Protein AF-A0A355IAE9-F1 (afdb_monomer)

Radius of gyration: 21.56 Å; Cα contacts (8 Å, |Δi|>4): 302; chains: 1; bounding box: 49×33×60 Å

Structure (mmCIF, N/CA/C/O backbone):
data_AF-A0A355IAE9-F1
#
_entry.id   AF-A0A355IAE9-F1
#
loop_
_atom_site.group_PDB
_atom_site.id
_atom_site.type_symbol
_atom_site.label_atom_id
_atom_site.label_alt_id
_atom_site.label_comp_id
_atom_site.label_asym_id
_atom_site.label_entity_id
_atom_site.label_seq_id
_atom_site.pdbx_PDB_ins_code
_atom_site.Cartn_x
_atom_site.Cartn_y
_atom_site.Cartn_z
_atom_site.occupancy
_atom_site.B_iso_or_equiv
_atom_site.auth_seq_id
_atom_site.auth_comp_id
_atom_site.auth_asym_id
_atom_site.auth_atom_id
_atom_site.pdbx_PDB_model_num
ATOM 1 N N . ALA A 1 1 ? -1.083 9.070 -20.844 1.00 79.75 1 ALA A N 1
ATOM 2 C CA . ALA A 1 1 ? 0.066 8.896 -21.753 1.00 79.75 1 ALA A CA 1
ATOM 3 C C . ALA A 1 1 ? 0.703 10.257 -21.988 1.00 79.75 1 ALA A C 1
ATOM 5 O O . ALA A 1 1 ? -0.025 11.243 -21.974 1.00 79.75 1 ALA A O 1
ATOM 6 N N . PHE A 1 2 ? 2.021 10.306 -22.152 1.00 85.88 2 PHE A N 1
ATOM 7 C CA . PHE A 1 2 ? 2.770 11.536 -22.423 1.00 85.88 2 PHE A CA 1
ATOM 8 C C . PHE A 1 2 ? 3.237 11.533 -23.872 1.00 85.88 2 PHE A C 1
ATOM 10 O O . PHE A 1 2 ? 3.526 10.466 -24.414 1.00 85.88 2 PHE A O 1
ATOM 17 N N . SER A 1 3 ? 3.307 12.710 -24.490 1.00 83.50 3 SER A N 1
ATOM 18 C CA . SER A 1 3 ? 3.678 12.823 -25.907 1.00 83.50 3 SER A CA 1
ATOM 19 C C . SER A 1 3 ? 5.194 12.905 -26.107 1.00 83.50 3 SER A C 1
ATOM 21 O O . SER A 1 3 ? 5.685 12.695 -27.213 1.00 83.50 3 SER A O 1
ATOM 23 N N . ASN A 1 4 ? 5.940 13.235 -25.049 1.00 85.56 4 ASN A N 1
ATOM 24 C CA . ASN A 1 4 ? 7.398 13.314 -25.035 1.00 85.56 4 ASN A CA 1
ATOM 25 C C . ASN A 1 4 ? 7.947 13.197 -23.599 1.00 85.56 4 ASN A C 1
ATOM 27 O O . ASN A 1 4 ? 7.204 13.281 -22.618 1.00 85.56 4 ASN A O 1
ATOM 31 N N . GLY A 1 5 ? 9.268 13.029 -23.485 1.00 85.12 5 GLY A N 1
ATOM 32 C CA . GLY A 1 5 ? 9.959 12.910 -22.200 1.00 85.12 5 GLY A CA 1
ATOM 33 C C . GLY A 1 5 ? 9.846 14.139 -21.293 1.00 85.12 5 GLY A C 1
ATOM 34 O O . GLY A 1 5 ? 9.777 13.991 -20.076 1.00 85.12 5 GLY A O 1
ATOM 35 N N . PHE A 1 6 ? 9.768 15.344 -21.864 1.00 88.62 6 PHE A N 1
ATOM 36 C CA . PHE A 1 6 ? 9.724 16.592 -21.097 1.00 88.62 6 PHE A CA 1
ATOM 37 C C . PHE A 1 6 ? 8.427 16.732 -20.289 1.00 88.62 6 PHE A C 1
ATOM 39 O O . PHE A 1 6 ? 8.462 17.100 -19.116 1.00 88.62 6 PHE A O 1
ATOM 46 N N . GLU A 1 7 ? 7.277 16.384 -20.879 1.00 90.50 7 GLU A N 1
ATOM 47 C CA . GLU A 1 7 ? 5.993 16.394 -20.164 1.00 90.50 7 GLU A CA 1
ATOM 48 C C . GLU A 1 7 ? 5.990 15.438 -18.966 1.00 90.50 7 GLU A C 1
ATOM 50 O O . GLU A 1 7 ? 5.454 15.774 -17.903 1.00 90.50 7 GLU A O 1
ATOM 55 N N . LEU A 1 8 ? 6.598 14.257 -19.128 1.00 91.44 8 LEU A N 1
ATOM 56 C CA . LEU A 1 8 ? 6.726 13.283 -18.050 1.00 91.44 8 LEU A CA 1
ATOM 57 C C . LEU A 1 8 ? 7.592 13.851 -16.922 1.00 91.44 8 LEU A C 1
ATOM 59 O O . LEU A 1 8 ? 7.129 13.898 -15.785 1.00 91.44 8 LEU A O 1
ATOM 63 N N . VAL A 1 9 ? 8.794 14.347 -17.227 1.00 91.25 9 VAL A N 1
ATOM 64 C CA . VAL A 1 9 ? 9.708 14.917 -16.220 1.00 91.25 9 VAL A CA 1
ATOM 65 C C . VAL A 1 9 ? 9.060 16.095 -15.485 1.00 91.25 9 VAL A C 1
ATOM 67 O O . VAL A 1 9 ? 9.016 16.089 -14.257 1.00 91.25 9 VAL A O 1
ATOM 70 N N . SER A 1 10 ? 8.426 17.033 -16.196 1.00 91.75 10 SER A N 1
ATOM 71 C CA . SER A 1 10 ? 7.718 18.159 -15.562 1.00 91.75 10 SER A CA 1
ATOM 72 C C . SER A 1 10 ? 6.570 17.707 -14.645 1.00 91.75 10 SER A C 1
ATOM 74 O O . SER A 1 10 ? 6.242 18.350 -13.646 1.00 91.75 10 SER A O 1
ATOM 76 N N . THR A 1 11 ? 5.937 16.576 -14.958 1.00 91.69 11 THR A N 1
ATOM 77 C CA . THR A 1 11 ? 4.895 15.984 -14.111 1.00 91.69 11 THR A CA 1
ATOM 78 C C . THR A 1 11 ? 5.482 15.351 -12.845 1.00 91.69 11 THR A C 1
ATOM 80 O O . THR A 1 11 ? 4.871 15.444 -11.777 1.00 91.69 11 THR A O 1
ATOM 83 N N . LEU A 1 12 ? 6.677 14.760 -12.934 1.00 91.38 12 LEU A N 1
ATOM 84 C CA . LEU A 1 12 ? 7.406 14.228 -11.779 1.00 91.38 12 LEU A CA 1
ATOM 85 C C . LEU A 1 12 ? 7.896 15.340 -10.846 1.00 91.38 12 LEU A C 1
ATOM 87 O O . LEU A 1 12 ? 7.788 15.200 -9.626 1.00 91.38 12 LEU A O 1
ATOM 91 N N . GLU A 1 13 ? 8.348 16.469 -11.392 1.00 90.88 13 GLU A N 1
ATOM 92 C CA . GLU A 1 13 ? 8.721 17.660 -10.614 1.00 90.88 13 GLU A CA 1
ATOM 93 C C . GLU A 1 13 ? 7.552 18.197 -9.778 1.00 90.88 13 GLU A C 1
ATOM 95 O O . GLU A 1 13 ? 7.739 18.654 -8.652 1.00 90.88 13 GLU A O 1
ATOM 100 N N . LYS A 1 14 ? 6.319 18.065 -10.283 1.00 90.50 14 LYS A N 1
ATOM 101 C CA . LYS A 1 14 ? 5.083 18.429 -9.565 1.00 90.50 14 LYS A CA 1
ATOM 102 C C . LYS A 1 14 ? 4.679 17.420 -8.480 1.00 90.50 14 LYS A C 1
ATOM 104 O O . LYS A 1 14 ? 3.617 17.564 -7.881 1.00 90.50 14 LYS A O 1
ATOM 109 N N . GLY A 1 15 ? 5.499 16.401 -8.225 1.00 86.31 15 GLY A N 1
ATOM 110 C CA . GLY A 1 15 ? 5.309 15.425 -7.150 1.00 86.31 15 GLY A CA 1
ATOM 111 C C . GLY A 1 15 ? 4.468 14.205 -7.523 1.00 86.31 15 GLY A C 1
ATOM 112 O O . GLY A 1 15 ? 4.296 13.320 -6.689 1.00 86.31 15 GLY A O 1
ATOM 113 N N . LYS A 1 16 ? 3.975 14.100 -8.764 1.00 87.81 16 LYS A N 1
ATOM 114 C CA . LYS A 1 16 ? 3.277 12.889 -9.213 1.00 87.81 16 LYS A CA 1
ATOM 115 C C . LYS A 1 16 ? 4.277 11.739 -9.368 1.00 87.81 16 LYS A C 1
ATOM 117 O O . LYS A 1 16 ? 5.413 11.954 -9.787 1.00 87.81 16 LYS A O 1
ATOM 122 N N . ARG A 1 17 ? 3.869 10.521 -9.021 1.00 85.00 17 ARG A N 1
ATOM 123 C CA . ARG A 1 17 ? 4.658 9.289 -9.169 1.00 85.00 17 ARG A CA 1
ATOM 124 C C . ARG A 1 17 ? 3.809 8.221 -9.854 1.00 85.00 17 ARG A C 1
ATOM 126 O O . ARG A 1 17 ? 2.587 8.358 -9.909 1.00 85.00 17 ARG A O 1
ATOM 133 N N . PHE A 1 18 ? 4.470 7.212 -10.405 1.00 89.06 18 PHE A N 1
ATOM 134 C CA . PHE A 1 18 ? 3.852 6.112 -11.140 1.00 89.06 18 PHE A CA 1
ATOM 135 C C . PHE A 1 18 ? 4.475 4.793 -10.695 1.00 89.06 18 PHE A C 1
ATOM 137 O O . PHE A 1 18 ? 5.678 4.753 -10.441 1.00 89.06 18 PHE A O 1
ATOM 144 N N . ASP A 1 19 ? 3.674 3.730 -10.651 1.00 85.38 19 ASP A N 1
ATOM 145 C CA . ASP A 1 19 ? 4.148 2.388 -10.306 1.00 85.38 19 ASP A CA 1
ATOM 146 C C . ASP A 1 19 ? 5.032 1.780 -11.408 1.00 85.38 19 ASP A C 1
ATOM 148 O O . ASP A 1 19 ? 5.935 1.009 -11.110 1.00 85.38 19 ASP A O 1
ATOM 152 N N . ILE A 1 20 ? 4.790 2.116 -12.685 1.00 90.06 20 ILE A N 1
ATOM 153 C CA . ILE A 1 20 ? 5.553 1.603 -13.835 1.00 90.06 20 ILE A CA 1
ATOM 154 C C . ILE A 1 20 ? 5.780 2.709 -14.867 1.00 90.06 20 ILE A C 1
ATOM 156 O O . ILE A 1 20 ? 4.847 3.403 -15.277 1.00 90.06 20 ILE A O 1
ATOM 160 N N . TYR A 1 21 ? 7.013 2.812 -15.361 1.00 92.56 21 TYR A N 1
ATOM 161 C CA . TYR A 1 21 ? 7.401 3.702 -16.451 1.00 92.56 21 TYR A CA 1
ATOM 162 C C . TYR A 1 21 ? 7.682 2.896 -17.717 1.00 92.56 21 TYR A C 1
ATOM 164 O O . TYR A 1 21 ? 8.680 2.188 -17.804 1.00 92.56 21 TYR A O 1
ATOM 172 N N . CYS A 1 22 ? 6.818 3.029 -18.721 1.00 93.38 22 CYS A N 1
ATOM 173 C CA . CYS A 1 22 ? 7.021 2.450 -20.049 1.00 93.38 22 CYS A CA 1
ATOM 174 C C . CYS A 1 22 ? 7.542 3.534 -20.997 1.00 93.38 22 CYS A C 1
ATOM 176 O O . CYS A 1 22 ? 6.817 4.484 -21.293 1.00 93.38 22 CYS A O 1
ATOM 178 N N . LEU A 1 23 ? 8.784 3.407 -21.461 1.00 92.88 23 LEU A N 1
ATOM 179 C CA . LEU A 1 23 ? 9.483 4.444 -22.222 1.00 92.88 23 LEU A CA 1
ATOM 180 C C . LEU A 1 23 ? 9.912 3.926 -23.598 1.00 92.88 23 LEU A C 1
ATOM 182 O O . LEU A 1 23 ? 10.408 2.808 -23.716 1.00 92.88 23 LEU A O 1
ATOM 186 N N . ASP A 1 24 ? 9.787 4.752 -24.636 1.00 91.88 24 ASP A N 1
ATOM 187 C CA . ASP A 1 24 ? 10.587 4.566 -25.853 1.00 91.88 24 ASP A CA 1
ATOM 188 C C . ASP A 1 24 ? 11.942 5.251 -25.669 1.00 91.88 24 ASP A C 1
ATOM 190 O O . ASP A 1 24 ? 12.039 6.258 -24.973 1.00 91.88 24 ASP A O 1
ATOM 194 N N . ILE A 1 25 ? 12.988 4.714 -26.291 1.00 90.56 25 ILE A N 1
ATOM 195 C CA . ILE A 1 25 ? 14.322 5.318 -26.292 1.00 90.56 25 ILE A CA 1
ATOM 196 C C . ILE A 1 25 ? 14.450 6.343 -27.412 1.00 90.56 25 ILE A C 1
ATOM 198 O O . ILE A 1 25 ? 15.000 7.423 -27.188 1.00 90.56 25 ILE A O 1
ATOM 202 N N . ILE A 1 26 ? 13.920 6.029 -28.597 1.00 87.38 26 ILE A N 1
ATOM 203 C CA . ILE A 1 26 ? 14.023 6.908 -29.758 1.00 87.38 26 ILE A CA 1
ATOM 204 C C . ILE A 1 26 ? 12.849 7.877 -29.712 1.00 87.38 26 ILE A C 1
ATOM 206 O O . ILE A 1 26 ? 11.746 7.579 -30.164 1.00 87.38 26 ILE A O 1
ATOM 210 N N . MET A 1 27 ? 13.103 9.053 -29.151 1.00 84.50 27 MET A N 1
ATOM 211 C CA . MET A 1 27 ? 12.150 10.153 -29.085 1.00 84.50 27 MET A CA 1
ATOM 212 C C . MET A 1 27 ? 12.844 11.462 -29.477 1.00 84.50 27 MET A C 1
ATOM 214 O O . MET A 1 27 ? 14.041 11.626 -29.228 1.00 84.50 27 MET A O 1
ATOM 218 N N . PRO A 1 28 ? 12.126 12.409 -30.101 1.00 76.38 28 PRO A N 1
ATOM 219 C CA . PRO A 1 28 ? 12.690 13.709 -30.428 1.00 76.38 28 PRO A CA 1
ATOM 220 C C . PRO A 1 28 ? 13.010 14.509 -29.156 1.00 76.38 28 PRO A C 1
ATOM 222 O O . PRO A 1 28 ? 12.199 14.598 -28.232 1.00 76.38 28 PRO A O 1
ATOM 225 N N . GLY A 1 29 ? 14.188 15.134 -29.134 1.00 80.12 29 GLY A N 1
ATOM 226 C CA . GLY A 1 29 ? 14.642 16.005 -28.049 1.00 80.12 29 GLY A CA 1
ATOM 227 C C . GLY A 1 29 ? 15.313 15.251 -26.902 1.00 80.12 29 GLY A C 1
ATOM 228 O O . GLY A 1 29 ? 16.523 15.358 -26.743 1.00 80.12 29 GLY A O 1
ATOM 229 N N . PHE A 1 30 ? 14.537 14.506 -26.113 1.00 78.06 30 PHE A N 1
ATOM 230 C CA . PHE A 1 30 ? 15.025 13.763 -24.944 1.00 78.06 30 PHE A CA 1
ATOM 231 C C . PHE A 1 30 ? 14.959 12.263 -25.215 1.00 78.06 30 PHE A C 1
ATOM 233 O O . PHE A 1 30 ? 13.879 11.750 -25.519 1.00 78.06 30 PHE A O 1
ATOM 240 N N . THR A 1 31 ? 16.081 11.552 -25.087 1.00 89.00 31 THR A N 1
ATOM 241 C CA . THR A 1 31 ? 16.060 10.094 -25.246 1.00 89.00 31 THR A CA 1
ATOM 242 C C . THR A 1 31 ? 15.364 9.446 -24.052 1.00 89.00 31 THR A C 1
ATOM 244 O O . THR A 1 31 ? 15.359 9.986 -22.943 1.00 89.00 31 THR A O 1
ATOM 247 N N . GLY A 1 32 ? 14.797 8.255 -24.242 1.00 90.19 32 GLY A N 1
ATOM 248 C CA . GLY A 1 32 ? 14.212 7.504 -23.125 1.00 90.19 32 GLY A CA 1
ATOM 249 C C . GLY A 1 32 ? 15.214 7.190 -22.014 1.00 90.19 32 GLY A C 1
ATOM 250 O O . GLY A 1 32 ? 14.827 7.113 -20.850 1.00 90.19 32 GLY A O 1
ATOM 251 N N . ILE A 1 33 ? 16.500 7.056 -22.351 1.00 91.75 33 ILE A N 1
ATOM 252 C CA . ILE A 1 33 ? 17.563 6.854 -21.364 1.00 91.75 33 ILE A CA 1
ATOM 253 C C . ILE A 1 33 ? 17.759 8.110 -20.512 1.00 91.75 33 ILE A C 1
ATOM 255 O O . ILE A 1 33 ? 17.872 8.004 -19.292 1.00 91.75 33 ILE A O 1
ATOM 259 N N . ASP A 1 34 ? 17.754 9.294 -21.122 1.00 92.62 34 ASP A N 1
ATOM 260 C CA . ASP A 1 34 ? 17.880 10.555 -20.383 1.00 92.62 34 ASP A CA 1
ATOM 261 C C . ASP A 1 34 ? 16.676 10.769 -19.461 1.00 92.62 34 ASP A C 1
ATOM 263 O O . ASP A 1 34 ? 16.837 11.094 -18.287 1.00 92.62 34 ASP A O 1
ATOM 267 N N . VAL A 1 35 ? 15.467 10.465 -19.945 1.00 93.88 35 VAL A N 1
ATOM 268 C CA . VAL A 1 35 ? 14.252 10.472 -19.116 1.00 93.88 35 VAL A CA 1
ATOM 269 C C . VAL A 1 35 ? 14.373 9.492 -17.945 1.00 93.88 35 VAL A C 1
ATOM 271 O O . VAL A 1 35 ? 13.996 9.821 -16.823 1.00 93.88 35 VAL A O 1
ATOM 274 N N . ALA A 1 36 ? 14.922 8.296 -18.168 1.00 93.69 36 ALA A N 1
ATOM 275 C CA . ALA A 1 36 ? 15.141 7.322 -17.103 1.00 93.69 36 ALA A CA 1
ATOM 276 C C . ALA A 1 36 ? 16.161 7.803 -16.060 1.00 93.69 36 ALA A C 1
ATOM 278 O O . ALA A 1 36 ? 15.968 7.553 -14.870 1.00 93.69 36 ALA A O 1
ATOM 279 N N . LYS A 1 37 ? 17.211 8.526 -16.471 1.00 93.12 37 LYS A N 1
ATOM 280 C CA . LYS A 1 37 ? 18.168 9.159 -15.546 1.00 93.12 37 LYS A CA 1
ATOM 281 C C . LYS A 1 37 ? 17.471 10.195 -14.658 1.00 93.12 37 LYS A C 1
ATOM 283 O O . LYS A 1 37 ? 17.672 10.166 -13.445 1.00 93.12 37 LYS A O 1
ATOM 288 N N . GLU A 1 38 ? 16.591 11.020 -15.226 1.00 93.25 38 GLU A N 1
ATOM 289 C CA . GLU A 1 38 ? 15.773 11.968 -14.455 1.00 93.25 38 GLU A CA 1
ATOM 290 C C . GLU A 1 38 ? 14.837 11.245 -13.478 1.00 93.25 38 GLU A C 1
ATOM 292 O O . GLU A 1 38 ? 14.829 11.553 -12.286 1.00 93.25 38 GLU A O 1
ATOM 297 N N . ILE A 1 39 ? 14.117 10.210 -13.936 1.00 93.50 39 ILE A N 1
ATOM 298 C CA . ILE A 1 39 ? 13.266 9.375 -13.069 1.00 93.50 39 ILE A CA 1
ATOM 299 C C . ILE A 1 39 ? 14.074 8.834 -11.888 1.00 93.50 39 ILE A C 1
ATOM 301 O O . ILE A 1 39 ? 13.614 8.929 -10.754 1.00 93.50 39 ILE A O 1
ATOM 305 N N . ARG A 1 40 ? 15.296 8.337 -12.118 1.00 91.75 40 ARG A N 1
ATOM 306 C CA . ARG A 1 40 ? 16.187 7.827 -11.061 1.00 91.75 40 ARG A CA 1
ATOM 307 C C . ARG A 1 40 ? 16.624 8.892 -10.057 1.00 91.75 40 ARG A C 1
ATOM 309 O O . ARG A 1 40 ? 16.921 8.543 -8.912 1.00 91.75 40 ARG A O 1
ATOM 316 N N . GLY A 1 41 ? 16.647 10.162 -10.456 1.00 88.88 41 GLY A N 1
ATOM 317 C CA . GLY A 1 41 ? 16.852 11.293 -9.553 1.00 88.88 41 GLY A CA 1
ATOM 318 C C . GLY A 1 41 ? 15.708 11.458 -8.549 1.00 88.88 41 GLY A C 1
ATOM 319 O O . GLY A 1 41 ? 15.955 11.754 -7.380 1.00 88.88 41 GLY A O 1
ATOM 320 N N . PHE A 1 42 ? 14.469 11.205 -8.978 1.00 88.06 42 PHE A N 1
ATOM 321 C CA . PHE A 1 42 ? 13.273 11.295 -8.134 1.00 88.06 42 PHE A CA 1
ATOM 322 C C . PHE A 1 42 ? 12.944 9.997 -7.387 1.00 88.06 42 PHE A C 1
ATOM 324 O O . PHE A 1 42 ? 12.430 10.054 -6.270 1.00 88.06 42 PHE A O 1
ATOM 331 N N . ASP A 1 43 ? 13.203 8.849 -8.012 1.00 84.94 43 ASP A N 1
ATOM 332 C CA . ASP A 1 43 ? 12.880 7.511 -7.526 1.00 84.94 43 ASP A CA 1
ATOM 333 C C . ASP A 1 43 ? 13.916 6.483 -8.024 1.00 84.94 43 ASP A C 1
ATOM 335 O O . ASP A 1 43 ? 13.957 6.069 -9.191 1.00 84.94 43 ASP A O 1
ATOM 339 N N . LYS A 1 44 ? 14.774 6.046 -7.098 1.00 85.12 44 LYS A N 1
ATOM 340 C CA . LYS A 1 44 ? 15.891 5.134 -7.381 1.00 85.12 44 LYS A CA 1
ATOM 341 C C . LYS A 1 44 ? 15.450 3.710 -7.712 1.00 85.12 44 LYS A C 1
ATOM 343 O O . LYS A 1 44 ? 16.248 2.977 -8.298 1.00 85.12 44 LYS A O 1
ATOM 348 N N . THR A 1 45 ? 14.242 3.322 -7.316 1.00 84.44 45 THR A N 1
ATOM 349 C CA . THR A 1 45 ? 13.726 1.951 -7.423 1.00 84.44 45 THR A CA 1
ATOM 350 C C . THR A 1 45 ? 12.564 1.836 -8.401 1.00 84.44 45 THR A C 1
ATOM 3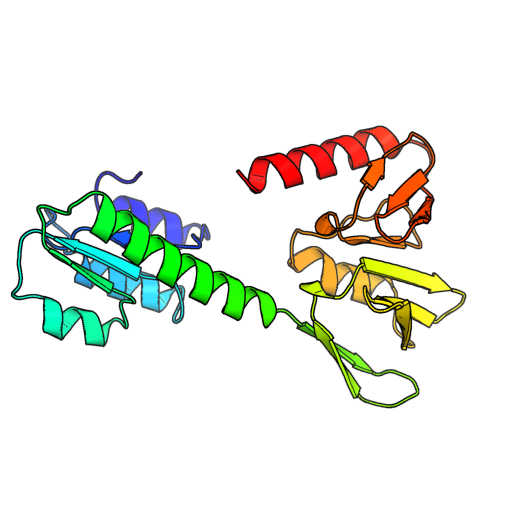52 O O . THR A 1 45 ? 12.204 0.723 -8.750 1.00 84.44 45 THR A O 1
ATOM 355 N N . ALA A 1 46 ? 12.041 2.956 -8.916 1.00 88.38 46 ALA A N 1
ATOM 356 C CA . ALA A 1 46 ? 10.965 2.986 -9.904 1.00 88.38 46 ALA A CA 1
ATOM 357 C C . ALA A 1 46 ? 11.114 1.912 -11.013 1.00 88.38 46 ALA A C 1
ATOM 359 O O . ALA A 1 46 ? 12.128 1.894 -11.720 1.00 88.38 46 ALA A O 1
ATOM 360 N N . PRO A 1 47 ? 10.112 1.056 -11.232 1.00 89.44 47 PRO A N 1
ATOM 361 C CA . PRO A 1 47 ? 10.081 0.110 -12.345 1.00 89.44 47 PRO A CA 1
ATOM 362 C C . PRO A 1 47 ? 10.138 0.805 -13.714 1.00 89.44 47 PRO A C 1
ATOM 364 O O . PRO A 1 47 ? 9.224 1.545 -14.077 1.00 89.44 47 PRO A O 1
ATOM 367 N N . ILE A 1 48 ? 11.203 0.577 -14.495 1.00 93.19 48 ILE A N 1
ATOM 368 C CA . ILE A 1 48 ? 11.370 1.152 -15.846 1.00 93.19 48 ILE A CA 1
ATOM 369 C C . ILE A 1 48 ? 11.433 0.034 -16.888 1.00 93.19 48 ILE A C 1
ATOM 371 O O . ILE A 1 48 ? 12.258 -0.874 -16.786 1.00 93.19 48 ILE A O 1
ATOM 375 N N . LEU A 1 49 ? 10.591 0.139 -17.913 1.00 93.25 49 LEU A N 1
ATOM 376 C CA . LEU A 1 49 ? 10.504 -0.748 -19.069 1.00 93.25 49 LEU A CA 1
ATOM 377 C C . LEU A 1 49 ? 10.786 0.039 -20.345 1.00 93.25 49 LEU A C 1
ATOM 379 O O . LEU A 1 49 ? 10.113 1.034 -20.622 1.00 93.25 49 LEU A O 1
ATOM 383 N N . PHE A 1 50 ? 11.738 -0.429 -21.150 1.00 93.56 50 PHE A N 1
ATOM 384 C CA . PHE A 1 50 ? 12.002 0.159 -22.460 1.00 93.56 50 PHE A CA 1
ATOM 385 C C . PHE A 1 50 ? 11.312 -0.613 -23.581 1.00 93.56 50 PHE A C 1
ATOM 387 O O . PHE A 1 50 ? 11.438 -1.830 -23.675 1.00 93.56 50 PHE A O 1
ATOM 394 N N . PHE A 1 51 ? 10.647 0.116 -24.475 1.00 92.12 51 PHE A N 1
ATOM 395 C CA . PHE A 1 51 ? 10.078 -0.388 -25.720 1.00 92.12 51 PHE A CA 1
ATOM 396 C C . PHE A 1 51 ? 10.644 0.412 -26.888 1.00 92.12 51 PHE A C 1
ATOM 398 O O . PHE A 1 51 ? 10.172 1.513 -27.166 1.00 92.12 51 PHE A O 1
ATOM 405 N N . THR A 1 52 ? 11.618 -0.128 -27.614 1.00 91.12 52 THR A N 1
ATOM 406 C CA . THR A 1 52 ? 12.320 0.634 -28.660 1.00 91.12 52 THR A CA 1
ATOM 407 C C . THR A 1 52 ? 12.600 -0.188 -29.913 1.00 91.12 52 THR A C 1
ATOM 409 O O . THR A 1 52 ? 12.587 -1.411 -29.878 1.00 91.12 52 THR A O 1
ATOM 412 N N . SER A 1 53 ? 12.837 0.473 -31.045 1.00 90.50 53 SER A N 1
ATOM 413 C CA . SER A 1 53 ? 13.288 -0.163 -32.289 1.00 90.50 53 SER A CA 1
ATOM 414 C C . SER A 1 53 ? 14.811 -0.292 -32.398 1.00 90.50 53 SER A C 1
ATOM 416 O O . SER A 1 53 ? 15.280 -0.985 -33.298 1.00 90.50 53 SER A O 1
ATOM 418 N N . SER A 1 54 ? 15.590 0.346 -31.515 1.00 88.38 54 SER A N 1
ATOM 419 C CA . SER A 1 54 ? 17.057 0.257 -31.550 1.00 88.38 54 SER A CA 1
ATOM 420 C C . SER A 1 54 ? 17.581 -0.797 -30.572 1.00 88.38 54 SER A C 1
ATOM 422 O O . SER A 1 54 ? 17.180 -0.783 -29.413 1.00 88.38 54 SER A O 1
ATOM 424 N N . PRO A 1 55 ? 18.489 -1.700 -30.975 1.00 87.44 55 PRO A N 1
ATOM 425 C CA . PRO A 1 55 ? 19.171 -2.618 -30.059 1.00 87.44 55 PRO A CA 1
ATOM 426 C C . PRO A 1 55 ? 20.378 -1.989 -29.347 1.00 87.44 55 PRO A C 1
ATOM 428 O O . PRO A 1 55 ? 20.865 -2.539 -28.363 1.00 87.44 55 PRO A O 1
ATOM 431 N N . GLU A 1 56 ? 20.869 -0.847 -29.826 1.00 89.06 56 GLU A N 1
ATOM 432 C CA . GLU A 1 56 ? 22.178 -0.292 -29.450 1.00 89.06 56 GLU A CA 1
ATOM 433 C C . GLU A 1 56 ? 22.222 0.232 -28.007 1.00 89.06 56 GLU A C 1
ATOM 435 O O . GLU A 1 56 ? 23.276 0.246 -27.375 1.00 89.06 56 GLU A O 1
ATOM 440 N N . PHE A 1 57 ? 21.065 0.588 -27.446 1.00 86.19 57 PHE A N 1
ATOM 441 C CA . PHE A 1 57 ? 20.947 1.150 -26.099 1.00 86.19 57 PHE A CA 1
ATOM 442 C C . PHE A 1 57 ? 20.720 0.094 -25.008 1.00 86.19 57 PHE A C 1
ATOM 444 O O . PHE A 1 57 ? 20.567 0.440 -23.834 1.00 86.19 57 PHE A O 1
ATOM 451 N N . ALA A 1 58 ? 20.721 -1.198 -25.357 1.00 84.25 58 ALA A N 1
ATOM 452 C CA . ALA A 1 58 ? 20.490 -2.280 -24.401 1.00 84.25 58 ALA A CA 1
ATOM 453 C C . ALA A 1 58 ? 21.512 -2.267 -23.253 1.00 84.25 58 ALA A C 1
ATOM 455 O O . ALA A 1 58 ? 21.135 -2.398 -22.090 1.00 84.25 58 ALA A O 1
ATOM 456 N N . LEU A 1 59 ? 22.794 -2.028 -23.550 1.00 85.94 59 LEU A N 1
ATOM 457 C CA . LEU A 1 59 ? 23.835 -1.938 -22.521 1.00 85.94 59 LEU A CA 1
ATOM 458 C C . LEU A 1 59 ? 23.646 -0.719 -21.610 1.00 85.94 59 LEU A C 1
ATOM 460 O O . LEU A 1 59 ? 23.782 -0.830 -20.393 1.00 85.94 59 LEU A O 1
ATOM 464 N N . GLU A 1 60 ? 23.288 0.433 -22.179 1.00 85.88 60 GLU A N 1
ATOM 465 C CA . GLU A 1 60 ? 23.071 1.654 -21.399 1.00 85.88 60 GLU A CA 1
ATOM 466 C C . GLU A 1 60 ? 21.842 1.530 -20.486 1.00 85.88 60 GLU A C 1
ATOM 468 O O . GLU A 1 60 ? 21.841 2.064 -19.376 1.00 85.88 60 GLU A O 1
ATOM 473 N N . SER A 1 61 ? 20.838 0.740 -20.875 1.00 85.44 61 SER A N 1
ATOM 474 C CA . SER A 1 61 ? 19.653 0.483 -20.048 1.00 85.44 61 SER A CA 1
ATOM 475 C C . SER A 1 61 ? 19.961 -0.175 -18.691 1.00 85.44 61 SER A C 1
ATOM 477 O O . SER A 1 61 ? 19.252 0.070 -17.711 1.00 85.44 61 SER A O 1
ATOM 479 N N . TYR A 1 62 ? 21.069 -0.922 -18.580 1.00 84.44 62 TYR A N 1
ATOM 480 C CA . TYR A 1 62 ? 21.532 -1.467 -17.299 1.00 84.44 62 TYR A CA 1
ATOM 481 C C . TYR A 1 62 ? 22.010 -0.373 -16.342 1.00 84.44 62 TYR A C 1
ATOM 483 O O . TYR A 1 62 ? 21.821 -0.494 -15.131 1.00 84.44 62 TYR A O 1
ATOM 491 N N . SER A 1 63 ? 22.592 0.714 -16.861 1.00 86.75 63 SER A N 1
ATOM 492 C CA . SER A 1 63 ? 23.093 1.819 -16.029 1.00 86.75 63 SER A CA 1
ATOM 493 C C . SER A 1 63 ? 21.965 2.530 -15.277 1.00 86.75 63 SER A C 1
ATOM 495 O O . SER A 1 63 ? 22.143 2.960 -14.137 1.00 86.75 63 SER A O 1
ATOM 497 N N . VAL A 1 64 ? 20.775 2.571 -15.880 1.00 89.19 64 VAL A N 1
ATOM 498 C CA . VAL A 1 64 ? 19.554 3.112 -15.275 1.00 89.19 64 VAL A CA 1
ATOM 499 C C . VAL A 1 64 ? 18.719 2.039 -14.578 1.00 89.19 64 VAL A C 1
ATOM 501 O O . VAL A 1 64 ? 17.615 2.334 -14.129 1.00 89.19 64 VAL A O 1
ATOM 504 N N . LYS A 1 65 ? 19.230 0.807 -14.440 1.00 88.44 65 LYS A N 1
ATOM 505 C CA . LYS A 1 65 ? 18.527 -0.323 -13.813 1.00 88.44 65 LYS A CA 1
ATOM 506 C C . LYS A 1 65 ? 17.106 -0.485 -14.363 1.00 88.44 65 LYS A C 1
ATOM 508 O O . LYS A 1 65 ? 16.139 -0.472 -13.599 1.00 88.44 65 LYS A O 1
ATOM 513 N N . ALA A 1 66 ? 16.965 -0.528 -15.685 1.00 88.50 66 ALA A N 1
ATOM 514 C CA . ALA A 1 66 ? 15.695 -0.908 -16.289 1.00 88.50 66 ALA A CA 1
ATOM 515 C C . ALA A 1 66 ? 15.383 -2.372 -15.952 1.00 88.50 66 ALA A C 1
ATOM 517 O O . ALA A 1 66 ? 16.290 -3.202 -15.914 1.00 88.50 66 ALA A O 1
ATOM 518 N N . ILE A 1 67 ? 14.109 -2.679 -15.709 1.00 87.69 67 ILE A N 1
ATOM 519 C CA . ILE A 1 67 ? 13.653 -4.048 -15.443 1.00 87.69 67 ILE A CA 1
ATOM 520 C C . ILE A 1 67 ? 13.740 -4.871 -16.722 1.00 87.69 67 ILE A C 1
ATOM 522 O O . ILE A 1 67 ? 14.220 -6.000 -16.706 1.00 87.69 67 ILE A O 1
ATOM 526 N N . ASN A 1 68 ? 13.287 -4.300 -17.839 1.00 87.88 68 ASN A N 1
ATOM 527 C CA . ASN A 1 68 ? 13.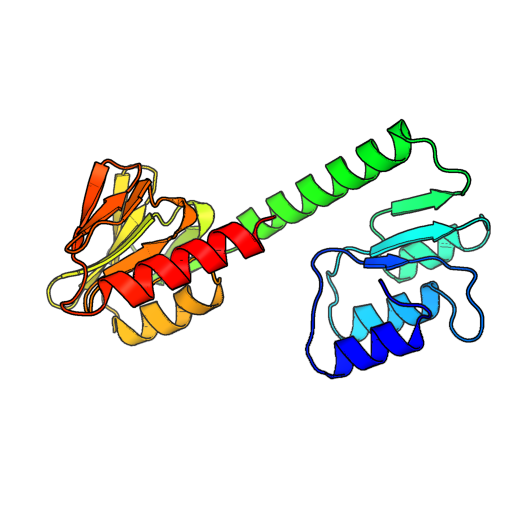301 -5.001 -19.112 1.00 87.88 68 ASN A CA 1
ATOM 528 C C . ASN A 1 68 ? 13.545 -4.054 -20.291 1.00 87.88 68 ASN A C 1
ATOM 530 O O . ASN A 1 68 ? 13.222 -2.861 -20.253 1.00 87.88 68 ASN A O 1
ATOM 534 N N . TYR A 1 69 ? 14.102 -4.631 -21.351 1.00 90.31 69 TYR A N 1
ATOM 535 C CA . TYR A 1 69 ? 14.409 -3.976 -22.611 1.00 90.31 69 TYR A CA 1
ATOM 536 C C . TYR A 1 69 ? 13.771 -4.764 -23.747 1.00 90.31 69 TYR A C 1
ATOM 538 O O . TYR A 1 69 ? 14.224 -5.853 -24.111 1.00 90.31 69 TYR A O 1
ATOM 546 N N . VAL A 1 70 ? 12.711 -4.214 -24.330 1.00 90.38 70 VAL A N 1
ATOM 547 C CA . VAL A 1 70 ? 11.915 -4.914 -25.330 1.00 90.38 70 VAL A CA 1
ATOM 548 C C . VAL A 1 70 ? 12.034 -4.247 -26.694 1.00 90.38 70 VAL A C 1
ATOM 550 O O . VAL A 1 70 ? 11.655 -3.093 -26.898 1.00 90.38 70 VAL A O 1
ATOM 553 N N . LEU A 1 71 ? 12.553 -5.013 -27.656 1.00 91.31 71 LEU A N 1
ATOM 554 C CA . LEU A 1 71 ? 12.653 -4.591 -29.048 1.00 91.31 71 LEU A CA 1
ATOM 555 C C . LEU A 1 71 ? 11.300 -4.651 -29.761 1.00 91.31 71 LEU A C 1
ATOM 557 O O . LEU A 1 71 ? 10.562 -5.632 -29.651 1.00 91.31 71 LEU A O 1
ATOM 561 N N . LYS A 1 72 ? 11.011 -3.604 -30.533 1.00 91.12 72 LYS A N 1
ATOM 562 C CA . LYS A 1 72 ? 9.884 -3.525 -31.463 1.00 91.12 72 LYS A CA 1
ATOM 563 C C . LYS A 1 72 ? 10.237 -4.235 -32.785 1.00 91.12 72 LYS A C 1
ATOM 565 O O . LYS A 1 72 ? 11.374 -4.110 -33.237 1.00 91.12 72 LYS A O 1
ATOM 570 N N . PRO A 1 73 ? 9.273 -4.904 -33.447 1.00 90.06 73 PRO A N 1
ATOM 571 C CA . PRO A 1 73 ? 7.878 -5.070 -33.037 1.00 90.06 73 PRO A CA 1
ATOM 572 C C . PRO A 1 73 ? 7.731 -6.088 -31.898 1.00 90.06 73 PRO A C 1
ATOM 574 O O . PRO A 1 73 ? 8.353 -7.146 -31.909 1.00 90.06 73 PRO A O 1
ATOM 577 N N . ILE A 1 74 ? 6.883 -5.768 -30.921 1.00 86.69 74 ILE A N 1
ATOM 578 C CA . ILE A 1 74 ? 6.617 -6.641 -29.776 1.00 86.69 74 ILE A CA 1
ATOM 579 C C . ILE A 1 74 ? 5.399 -7.527 -30.053 1.00 86.69 74 ILE A C 1
ATOM 581 O O . ILE A 1 74 ? 4.357 -7.041 -30.497 1.00 86.69 74 ILE A O 1
ATOM 585 N N . SER A 1 75 ? 5.520 -8.832 -29.798 1.00 89.38 75 SER A N 1
ATOM 586 C CA . SER A 1 75 ? 4.374 -9.741 -29.845 1.00 89.38 75 SER A CA 1
ATOM 587 C C . SER A 1 75 ? 3.495 -9.562 -28.608 1.00 89.38 75 SER A C 1
ATOM 589 O O . SER A 1 75 ? 3.972 -9.200 -27.532 1.00 89.38 75 SER A O 1
ATOM 591 N N . LYS A 1 76 ? 2.201 -9.867 -28.746 1.00 89.06 76 LYS A N 1
ATOM 592 C CA . LYS A 1 76 ? 1.251 -9.835 -27.629 1.00 89.06 76 LYS A CA 1
ATOM 593 C C . LYS A 1 76 ? 1.757 -10.680 -26.451 1.00 89.06 76 LYS A C 1
ATOM 595 O O . LYS A 1 76 ? 1.817 -10.190 -25.335 1.00 89.06 76 LYS A O 1
ATOM 600 N N . GLU A 1 77 ? 2.188 -11.908 -26.721 1.00 85.00 77 GLU A N 1
ATOM 601 C CA . GLU A 1 77 ? 2.716 -12.845 -25.718 1.00 85.00 77 GLU A CA 1
ATOM 602 C C . GLU A 1 77 ? 3.907 -12.270 -24.945 1.00 85.00 77 GLU A C 1
ATOM 604 O O . GLU A 1 77 ? 3.918 -12.309 -23.719 1.00 85.00 77 GLU A O 1
ATOM 609 N N . LYS A 1 78 ? 4.878 -11.672 -25.650 1.00 81.81 78 LYS A N 1
ATOM 610 C CA . LYS A 1 78 ? 6.064 -11.083 -25.020 1.00 81.81 78 LYS A CA 1
ATOM 611 C C . LYS A 1 78 ? 5.713 -9.862 -24.172 1.00 81.81 78 LYS A C 1
ATOM 613 O O . LYS A 1 78 ? 6.300 -9.681 -23.115 1.00 81.81 78 LYS A O 1
ATOM 618 N N . LEU A 1 79 ? 4.747 -9.056 -24.616 1.00 86.56 79 LEU A N 1
ATOM 619 C CA . LEU A 1 79 ? 4.227 -7.930 -23.841 1.00 86.56 79 LEU A CA 1
ATOM 620 C C . LEU A 1 79 ? 3.617 -8.414 -22.519 1.00 86.56 79 LEU A C 1
ATOM 622 O O . LEU A 1 79 ? 4.018 -7.921 -21.471 1.00 86.56 79 LEU A O 1
ATOM 626 N N . PHE A 1 80 ? 2.692 -9.380 -22.565 1.00 87.38 80 PHE A N 1
ATOM 627 C CA . PHE A 1 80 ? 2.048 -9.909 -21.355 1.00 87.38 80 PHE A CA 1
ATOM 628 C C . PHE A 1 80 ? 3.064 -10.520 -20.400 1.00 87.38 80 PHE A C 1
ATOM 630 O O . PHE A 1 80 ? 3.096 -10.128 -19.244 1.00 87.38 80 PHE A O 1
ATOM 637 N N . PHE A 1 81 ? 3.964 -11.363 -20.908 1.00 83.62 81 PHE A N 1
ATOM 638 C CA . PHE A 1 81 ? 5.014 -11.968 -20.095 1.00 83.62 81 PHE A CA 1
ATOM 639 C C . PHE A 1 81 ? 5.876 -10.919 -19.371 1.00 83.62 81 PHE A C 1
ATOM 641 O O . PHE A 1 81 ? 6.084 -11.012 -18.167 1.00 83.62 81 PHE A O 1
ATOM 648 N N . THR A 1 82 ? 6.324 -9.872 -20.078 1.00 85.94 82 THR A N 1
ATOM 649 C CA . THR A 1 82 ? 7.099 -8.783 -19.464 1.00 85.94 82 THR A CA 1
ATOM 650 C C . THR A 1 82 ? 6.310 -8.042 -18.383 1.00 85.94 82 THR A C 1
ATOM 652 O O . THR A 1 82 ? 6.881 -7.677 -17.359 1.00 85.94 82 THR A O 1
ATOM 655 N N . PHE A 1 83 ? 5.017 -7.791 -18.596 1.00 86.94 83 PHE A N 1
ATOM 656 C CA . PHE A 1 83 ? 4.193 -7.128 -17.585 1.00 86.94 83 PHE A CA 1
ATOM 657 C C . PHE A 1 83 ? 3.898 -8.027 -16.388 1.00 86.94 83 PHE A C 1
ATOM 659 O O . PHE A 1 83 ? 3.927 -7.525 -15.269 1.00 86.94 83 PHE A O 1
ATOM 666 N N . ASP A 1 84 ? 3.664 -9.320 -16.598 1.00 84.31 84 ASP A N 1
ATOM 667 C CA . ASP A 1 84 ? 3.435 -10.279 -15.518 1.00 84.31 84 ASP A CA 1
ATOM 668 C C . ASP A 1 84 ? 4.650 -10.328 -14.577 1.00 84.31 84 ASP A C 1
ATOM 670 O O . ASP A 1 84 ? 4.485 -10.154 -13.371 1.00 84.31 84 ASP A O 1
ATOM 674 N N . GLU A 1 85 ? 5.872 -10.421 -15.119 1.00 79.50 85 GLU A N 1
ATOM 675 C CA . GLU A 1 85 ? 7.118 -10.374 -14.332 1.00 79.50 85 GLU A CA 1
ATOM 676 C C . GLU A 1 85 ? 7.248 -9.076 -13.516 1.00 79.50 85 GLU A C 1
ATOM 678 O O . GLU A 1 85 ? 7.576 -9.095 -12.328 1.00 79.50 85 GLU A O 1
ATOM 683 N N . VAL A 1 86 ? 6.969 -7.926 -14.138 1.00 84.50 86 VAL A N 1
ATOM 684 C CA . VAL A 1 86 ? 7.070 -6.615 -13.475 1.00 84.50 86 VAL A CA 1
ATOM 685 C C . VAL A 1 86 ? 6.018 -6.478 -12.378 1.00 84.50 86 VAL A C 1
ATOM 687 O O . VAL A 1 86 ? 6.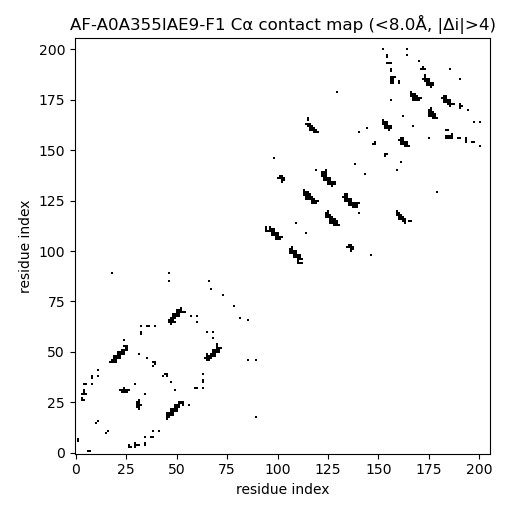311 -5.969 -11.299 1.00 84.50 86 VAL A O 1
ATOM 690 N N . ILE A 1 87 ? 4.792 -6.938 -12.632 1.00 82.69 87 ILE A N 1
ATOM 691 C CA . ILE A 1 87 ? 3.703 -6.912 -11.655 1.00 82.69 87 ILE A CA 1
ATOM 692 C C . ILE A 1 87 ? 4.027 -7.830 -10.477 1.00 82.69 87 ILE A C 1
ATOM 694 O O . ILE A 1 87 ? 3.769 -7.446 -9.338 1.00 82.69 87 ILE A O 1
ATOM 698 N N . GLU A 1 88 ? 4.592 -9.013 -10.715 1.00 76.88 88 GLU A N 1
ATOM 699 C CA . GLU A 1 88 ? 5.050 -9.897 -9.641 1.00 76.88 88 GLU A CA 1
ATOM 700 C C . GLU A 1 88 ? 6.141 -9.241 -8.796 1.00 76.88 88 GLU A C 1
ATOM 702 O O . GLU A 1 88 ? 6.050 -9.267 -7.569 1.00 76.88 88 GLU A O 1
ATOM 707 N N . GLN A 1 89 ? 7.114 -8.577 -9.423 1.00 72.06 89 GLN A N 1
ATOM 708 C CA . GLN A 1 89 ? 8.167 -7.859 -8.707 1.00 72.06 89 GLN A CA 1
ATOM 709 C C . GLN A 1 89 ? 7.608 -6.700 -7.866 1.00 72.06 89 GLN A C 1
ATOM 711 O O . GLN A 1 89 ? 7.962 -6.558 -6.698 1.00 72.06 89 GLN A O 1
ATOM 716 N N . ILE A 1 90 ? 6.671 -5.919 -8.414 1.00 72.56 90 ILE A N 1
ATOM 717 C CA . ILE A 1 90 ? 6.001 -4.830 -7.684 1.00 72.56 90 ILE A CA 1
ATOM 718 C C . ILE A 1 90 ? 5.148 -5.373 -6.542 1.00 72.56 90 ILE A C 1
ATOM 720 O O . ILE A 1 90 ? 5.103 -4.776 -5.471 1.00 72.56 90 ILE A O 1
ATOM 724 N N . LYS A 1 91 ? 4.450 -6.493 -6.747 1.00 68.44 91 LYS A N 1
ATOM 725 C CA . LYS A 1 91 ? 3.673 -7.144 -5.687 1.00 68.44 91 LYS A CA 1
ATOM 726 C C . LYS A 1 91 ? 4.581 -7.658 -4.577 1.00 68.44 91 LYS A C 1
ATOM 728 O O . LYS A 1 91 ? 4.234 -7.475 -3.419 1.00 68.44 91 LYS A O 1
ATOM 733 N N . ALA A 1 92 ? 5.729 -8.240 -4.919 1.00 63.09 92 ALA A N 1
ATOM 734 C CA . ALA A 1 92 ? 6.717 -8.687 -3.946 1.00 63.09 92 ALA A CA 1
ATOM 735 C C . ALA A 1 92 ? 7.291 -7.513 -3.133 1.00 63.09 92 ALA A C 1
ATOM 737 O O . ALA A 1 92 ? 7.398 -7.624 -1.916 1.00 63.09 92 ALA A O 1
ATOM 738 N N . GLU A 1 93 ? 7.576 -6.372 -3.772 1.00 61.75 93 GLU A N 1
ATOM 739 C CA . GLU A 1 93 ? 7.997 -5.143 -3.082 1.00 61.75 93 GLU A CA 1
ATOM 740 C C . GLU A 1 93 ? 6.863 -4.521 -2.244 1.00 61.75 93 GLU A C 1
ATOM 742 O O . GLU A 1 93 ? 7.097 -4.083 -1.121 1.00 61.75 93 GLU A O 1
ATOM 747 N N . LYS A 1 94 ? 5.606 -4.542 -2.714 1.00 56.09 94 LYS A N 1
ATOM 748 C CA . LYS A 1 94 ? 4.432 -4.133 -1.912 1.00 56.09 94 LYS A CA 1
ATOM 749 C C . LYS A 1 94 ? 4.176 -5.072 -0.725 1.00 56.09 94 LYS A C 1
ATOM 751 O O . LYS A 1 94 ? 3.634 -4.630 0.284 1.00 56.09 94 LYS A O 1
ATOM 756 N N . ASP A 1 95 ? 4.602 -6.333 -0.798 1.00 56.72 95 ASP A N 1
ATOM 757 C CA . ASP A 1 95 ? 4.617 -7.260 0.342 1.00 56.72 95 ASP A CA 1
ATOM 758 C C . ASP A 1 95 ? 5.763 -6.971 1.340 1.00 56.72 95 ASP A C 1
ATOM 760 O O . ASP A 1 95 ? 5.830 -7.598 2.401 1.00 56.72 95 ASP A O 1
ATOM 764 N N . GLU A 1 96 ? 6.641 -5.993 1.068 1.00 64.19 96 GLU A N 1
ATOM 765 C CA . GLU A 1 96 ? 7.621 -5.487 2.039 1.00 64.19 96 GLU A CA 1
ATOM 766 C C . GLU A 1 96 ? 7.093 -4.343 2.912 1.00 64.19 96 GLU A C 1
ATOM 768 O O . GLU A 1 96 ? 7.676 -4.108 3.983 1.00 64.19 96 GLU A O 1
ATOM 773 N N . ASP A 1 97 ? 6.006 -3.668 2.504 1.00 84.44 97 ASP A N 1
ATOM 774 C CA . ASP A 1 97 ? 5.409 -2.575 3.272 1.00 84.44 97 ASP A CA 1
ATOM 775 C C . ASP A 1 97 ? 5.064 -3.076 4.669 1.00 84.44 97 ASP A C 1
ATOM 777 O O . ASP A 1 97 ? 4.243 -3.978 4.875 1.00 84.44 97 ASP A O 1
ATOM 781 N N . ALA A 1 98 ? 5.734 -2.497 5.660 1.00 89.38 98 ALA A N 1
ATOM 782 C CA . ALA A 1 98 ? 5.664 -2.978 7.020 1.00 89.38 98 ALA A CA 1
ATOM 783 C C . ALA A 1 98 ? 5.784 -1.849 8.029 1.00 89.38 98 ALA A C 1
ATOM 785 O O . ALA A 1 98 ? 6.571 -0.914 7.887 1.00 89.38 98 ALA A O 1
ATOM 786 N N . VAL A 1 99 ? 5.056 -2.001 9.128 1.00 92.19 99 VAL A N 1
ATOM 787 C CA . VAL A 1 99 ? 5.225 -1.176 10.316 1.00 92.19 99 VAL A CA 1
ATOM 788 C C . VAL A 1 99 ? 6.009 -1.954 11.368 1.00 92.19 99 VAL A C 1
ATOM 790 O O . VAL A 1 99 ? 5.724 -3.115 11.663 1.00 92.19 99 VAL A O 1
ATOM 793 N N . ILE A 1 100 ? 7.024 -1.308 11.937 1.00 92.19 100 ILE A N 1
ATOM 794 C CA . ILE A 1 100 ? 7.748 -1.828 13.096 1.00 92.19 100 ILE A CA 1
ATOM 795 C C . ILE A 1 100 ? 7.073 -1.270 14.344 1.00 92.19 100 ILE A C 1
ATOM 797 O O . ILE A 1 100 ? 6.997 -0.052 14.526 1.00 92.19 100 ILE A O 1
ATOM 801 N N . VAL A 1 101 ? 6.596 -2.161 15.206 1.00 93.56 101 VAL A N 1
ATOM 802 C CA . VAL A 1 101 ? 5.905 -1.804 16.446 1.00 93.56 101 VAL A CA 1
ATOM 803 C C . VAL A 1 101 ? 6.660 -2.330 17.658 1.00 93.56 101 VAL A C 1
ATOM 805 O O . VAL A 1 101 ? 7.299 -3.384 17.615 1.00 93.56 101 VAL A O 1
ATOM 808 N N . LYS A 1 102 ? 6.590 -1.585 18.763 1.00 92.62 102 LYS A N 1
ATOM 809 C CA . LYS A 1 102 ? 7.124 -2.017 20.055 1.00 92.62 102 LYS A CA 1
ATOM 810 C C . LYS A 1 102 ? 5.976 -2.572 20.891 1.00 92.62 102 LYS A C 1
ATOM 812 O O . LYS A 1 102 ? 5.229 -1.820 21.511 1.00 92.62 102 LYS A O 1
ATOM 817 N N . SER A 1 103 ? 5.853 -3.890 20.873 1.00 91.81 103 SER A N 1
ATOM 818 C CA . SER A 1 103 ? 4.871 -4.634 21.656 1.00 91.81 103 SER A CA 1
ATOM 819 C C . SER A 1 103 ? 5.397 -4.976 23.050 1.00 91.81 103 SER A C 1
ATOM 821 O O . SER A 1 103 ? 6.588 -4.818 23.339 1.00 91.81 103 SER A O 1
ATOM 823 N N . ASN A 1 104 ? 4.520 -5.527 23.887 1.00 85.12 104 ASN A N 1
ATOM 824 C CA . ASN A 1 104 ? 4.896 -6.092 25.186 1.00 85.12 104 ASN A CA 1
ATOM 825 C C . ASN A 1 104 ? 5.872 -7.284 25.059 1.00 85.12 104 ASN A C 1
ATOM 827 O O . ASN A 1 104 ? 6.655 -7.533 25.970 1.00 85.12 104 ASN A O 1
ATOM 831 N N . GLU A 1 105 ? 5.877 -7.976 23.914 1.00 85.44 105 GLU A N 1
ATOM 832 C CA . GLU A 1 105 ? 6.772 -9.104 23.604 1.00 85.44 105 GLU A CA 1
ATOM 833 C C . GLU A 1 105 ? 8.095 -8.661 22.945 1.00 85.44 105 GLU A C 1
ATOM 835 O O . GLU A 1 105 ? 8.925 -9.491 22.582 1.00 85.44 105 GLU A O 1
ATOM 840 N N . GLY A 1 106 ? 8.299 -7.352 22.758 1.00 90.06 106 GLY A N 1
ATOM 841 C CA . GLY A 1 106 ? 9.457 -6.788 22.067 1.00 90.06 106 GLY A CA 1
ATOM 842 C C . GLY A 1 106 ? 9.107 -6.141 20.726 1.00 90.06 106 GLY A C 1
ATOM 843 O O . GLY A 1 106 ? 7.968 -5.741 20.475 1.00 90.06 106 GLY A O 1
ATOM 844 N N . ILE A 1 107 ? 10.114 -5.980 19.870 1.00 91.69 107 ILE A N 1
ATOM 845 C CA . ILE A 1 107 ? 9.964 -5.333 18.562 1.00 91.69 107 ILE A CA 1
ATOM 846 C C . ILE A 1 107 ? 9.399 -6.349 17.566 1.00 91.69 107 ILE A C 1
ATOM 848 O O . ILE A 1 107 ? 10.008 -7.392 17.343 1.00 91.69 107 ILE A O 1
ATOM 852 N N . GLN A 1 108 ? 8.254 -6.038 16.956 1.00 91.00 108 GLN A N 1
ATOM 853 C CA . GLN A 1 108 ? 7.609 -6.882 15.947 1.00 91.00 108 GLN A CA 1
ATOM 854 C C . GLN A 1 108 ? 7.483 -6.120 14.622 1.00 91.00 108 GLN A C 1
ATOM 856 O O . GLN A 1 108 ? 7.119 -4.943 14.604 1.00 91.00 108 GLN A O 1
ATOM 861 N N . LYS A 1 109 ? 7.781 -6.797 13.508 1.00 91.88 109 LYS A N 1
ATOM 862 C CA . LYS A 1 109 ? 7.509 -6.310 12.148 1.00 91.88 109 LYS A CA 1
ATOM 863 C C . LYS A 1 109 ? 6.129 -6.817 11.727 1.00 91.88 109 LYS A C 1
ATOM 865 O O . LYS A 1 109 ? 5.897 -8.023 11.742 1.00 91.88 109 LYS A O 1
ATOM 870 N N . ILE A 1 110 ? 5.237 -5.909 11.344 1.00 92.56 110 ILE A N 1
ATOM 871 C CA . ILE A 1 110 ? 3.897 -6.222 10.841 1.00 92.56 110 ILE A CA 1
ATOM 872 C C . ILE A 1 110 ? 3.841 -5.822 9.373 1.00 92.56 110 ILE A C 1
ATOM 874 O O . ILE A 1 110 ? 3.953 -4.637 9.070 1.00 92.56 110 ILE A O 1
ATOM 878 N N . LEU A 1 111 ? 3.654 -6.793 8.478 1.00 92.50 111 LEU A N 1
ATOM 879 C CA . LEU A 1 111 ? 3.363 -6.500 7.074 1.00 92.50 111 LEU A CA 1
ATOM 880 C C . LEU A 1 111 ? 1.987 -5.844 6.969 1.00 92.50 111 LEU A C 1
ATOM 882 O O . LEU A 1 111 ? 1.026 -6.329 7.573 1.00 92.50 111 LEU A O 1
ATOM 886 N N . ILE A 1 112 ? 1.887 -4.769 6.193 1.00 92.69 112 ILE A N 1
ATOM 887 C CA . ILE A 1 112 ? 0.630 -4.056 5.955 1.00 92.69 112 ILE A CA 1
ATOM 888 C C . ILE A 1 112 ? -0.380 -4.975 5.275 1.00 92.69 112 ILE A C 1
ATOM 890 O O . ILE A 1 112 ? -1.545 -4.996 5.674 1.00 92.69 112 ILE A O 1
ATOM 894 N N . SER A 1 113 ? 0.088 -5.820 4.353 1.00 90.56 113 SER A N 1
ATOM 895 C CA . SER A 1 113 ? -0.723 -6.861 3.725 1.00 90.56 113 SER A CA 1
ATOM 896 C C . SER A 1 113 ? -1.330 -7.825 4.743 1.00 90.56 113 SER A C 1
ATOM 898 O O . SER A 1 113 ? -2.399 -8.351 4.485 1.00 90.56 113 SER A O 1
ATOM 900 N N . ASN A 1 114 ? -0.744 -8.022 5.928 1.00 92.12 114 ASN A N 1
ATOM 901 C CA . ASN A 1 114 ? -1.299 -8.883 6.979 1.00 92.12 114 ASN A CA 1
ATOM 902 C C . ASN A 1 114 ? -2.143 -8.140 8.024 1.00 92.12 114 ASN A C 1
ATOM 904 O O . ASN A 1 114 ? -2.761 -8.804 8.859 1.00 92.12 114 ASN A O 1
ATOM 908 N N . LEU A 1 115 ? -2.172 -6.804 8.015 1.00 95.75 115 LEU A N 1
ATOM 909 C CA . LEU A 1 115 ? -2.896 -5.996 8.995 1.00 95.75 115 LEU A CA 1
ATOM 910 C C . LEU A 1 115 ? -4.334 -5.734 8.528 1.00 95.75 115 LEU A C 1
ATOM 912 O O . LEU A 1 115 ? -4.560 -5.024 7.549 1.00 95.75 115 LEU A O 1
ATOM 916 N N . VAL A 1 116 ? -5.305 -6.284 9.258 1.00 96.88 116 VAL A N 1
ATOM 917 C CA . VAL A 1 116 ? -6.736 -6.213 8.920 1.00 96.88 116 VAL A CA 1
ATOM 918 C C . VAL A 1 116 ? -7.351 -4.925 9.460 1.00 96.88 116 VAL A C 1
ATOM 920 O O . VAL A 1 116 ? -7.984 -4.162 8.734 1.00 96.88 116 VAL A O 1
ATOM 923 N N . PHE A 1 117 ? -7.147 -4.652 10.746 1.00 98.12 117 PHE A N 1
ATOM 924 C CA . PHE A 1 117 ? -7.545 -3.398 11.373 1.00 98.12 117 PHE A CA 1
ATOM 925 C C . PHE A 1 117 ? -6.725 -3.151 12.639 1.00 98.12 117 PHE A C 1
ATOM 927 O O . PHE A 1 117 ? -6.101 -4.058 13.193 1.00 98.12 117 PHE A O 1
ATOM 934 N N . ALA A 1 118 ? -6.727 -1.906 13.097 1.00 97.81 118 ALA A N 1
ATOM 935 C CA . ALA A 1 118 ? -6.199 -1.508 14.387 1.00 97.81 118 ALA A CA 1
ATOM 936 C C . ALA A 1 118 ? -7.304 -0.843 15.210 1.00 97.81 118 ALA A C 1
ATOM 938 O O . ALA A 1 118 ? -8.082 -0.038 14.688 1.00 97.81 118 ALA A O 1
ATOM 939 N N . GLU A 1 119 ? -7.357 -1.141 16.503 1.00 97.50 119 GLU A N 1
ATOM 940 C CA . GLU A 1 119 ? -8.273 -0.490 17.437 1.00 97.50 119 GLU A CA 1
ATOM 941 C C . GLU A 1 119 ? -7.551 -0.031 18.699 1.00 97.50 119 GLU A C 1
ATOM 943 O O . GLU A 1 119 ? -6.521 -0.588 19.069 1.00 97.50 119 GLU A O 1
ATOM 948 N N . ILE A 1 120 ? -8.086 0.983 19.376 1.00 97.12 120 ILE A N 1
ATOM 949 C CA . ILE A 1 120 ? -7.621 1.364 20.713 1.00 97.12 120 ILE A CA 1
ATOM 950 C C . ILE A 1 120 ? -8.580 0.836 21.780 1.00 97.12 120 ILE A C 1
ATOM 952 O O . ILE A 1 120 ? -9.766 1.176 21.792 1.00 97.12 120 ILE A O 1
ATOM 956 N N . ILE A 1 121 ? -8.030 0.065 22.719 1.00 94.81 121 ILE A N 1
ATOM 957 C CA . ILE A 1 121 ? -8.713 -0.408 23.923 1.00 94.81 121 ILE A CA 1
ATOM 958 C C . ILE A 1 121 ? -7.964 0.150 25.136 1.00 94.81 121 ILE A C 1
ATOM 960 O O . ILE A 1 121 ? -6.801 -0.161 25.395 1.00 94.81 121 ILE A O 1
ATOM 964 N N . GLY A 1 122 ? -8.626 1.031 25.890 1.00 91.38 122 GLY A N 1
ATOM 965 C CA . GLY A 1 122 ? -7.998 1.735 27.007 1.00 91.38 122 GLY A CA 1
ATOM 966 C C . GLY A 1 122 ? -6.862 2.648 26.534 1.00 91.38 122 GLY A C 1
ATOM 967 O O . GLY A 1 122 ? -7.115 3.687 25.927 1.00 91.38 122 GLY A O 1
ATOM 968 N N . ARG A 1 123 ? -5.615 2.278 26.844 1.00 89.88 123 ARG A N 1
ATOM 969 C CA . ARG A 1 123 ? -4.397 3.003 26.424 1.00 89.88 123 ARG A CA 1
ATOM 970 C C . ARG A 1 123 ? -3.582 2.259 25.367 1.00 89.88 123 ARG A C 1
ATOM 972 O O . ARG A 1 123 ? -2.573 2.795 24.915 1.00 89.88 123 ARG A O 1
ATOM 979 N N . ASN A 1 124 ? -4.018 1.061 24.991 1.00 95.62 124 ASN A N 1
ATOM 980 C CA . ASN A 1 124 ? -3.248 0.162 24.151 1.00 95.62 124 ASN A CA 1
ATOM 981 C C . ASN A 1 124 ? -3.897 0.070 22.774 1.00 95.62 124 ASN A C 1
ATOM 983 O O . ASN A 1 124 ? -5.123 0.072 22.640 1.00 95.62 124 ASN A O 1
ATOM 987 N N . VAL A 1 125 ? -3.054 0.014 21.752 1.00 97.38 125 VAL A N 1
ATOM 988 C CA . VAL A 1 125 ? -3.461 -0.225 20.375 1.00 97.38 125 VAL A CA 1
ATOM 989 C C . VAL A 1 125 ? -3.317 -1.711 20.092 1.00 97.38 125 VAL A C 1
ATOM 991 O O . VAL A 1 125 ? -2.250 -2.291 20.298 1.00 97.38 125 VAL A O 1
ATOM 994 N N . MET A 1 126 ? -4.402 -2.309 19.618 1.00 97.44 126 MET A N 1
ATOM 995 C CA . MET A 1 126 ? -4.481 -3.700 19.204 1.00 97.44 126 MET A CA 1
ATOM 996 C C . MET A 1 126 ? -4.404 -3.750 17.681 1.00 97.44 126 MET A C 1
ATOM 998 O O . MET A 1 126 ? -5.274 -3.209 16.999 1.00 97.44 126 MET A O 1
ATOM 1002 N N . TYR A 1 127 ? -3.365 -4.386 17.150 1.00 97.44 127 TYR A N 1
ATOM 1003 C CA . TYR A 1 127 ? -3.199 -4.654 15.724 1.00 97.44 127 TYR A CA 1
ATOM 1004 C C . TYR A 1 127 ? -3.701 -6.065 15.422 1.00 97.44 127 TYR A C 1
ATOM 1006 O O . TYR A 1 127 ? -3.099 -7.046 15.863 1.00 97.44 127 TYR A O 1
ATOM 1014 N N . HIS A 1 128 ? -4.798 -6.170 14.676 1.00 97.00 128 HIS A N 1
ATOM 1015 C CA . HIS A 1 128 ? -5.443 -7.438 14.342 1.00 97.00 128 HIS A CA 1
ATOM 1016 C C . HIS A 1 128 ? -4.946 -7.947 12.994 1.00 97.00 128 HIS A C 1
ATOM 1018 O O . HIS A 1 128 ? -5.141 -7.296 11.963 1.00 97.00 128 HIS A O 1
ATOM 1024 N N . LEU A 1 129 ? -4.278 -9.100 13.001 1.00 94.44 129 LEU A N 1
ATOM 1025 C CA . LEU A 1 129 ? -3.679 -9.684 11.804 1.00 94.44 129 LEU A CA 1
ATOM 1026 C C . LEU A 1 129 ? -4.599 -10.709 11.141 1.00 94.44 129 LEU A C 1
ATOM 1028 O O . LEU A 1 129 ? -5.417 -11.350 11.798 1.00 94.44 129 LEU A O 1
ATOM 1032 N N . ARG A 1 130 ? -4.393 -10.947 9.841 1.00 90.81 130 ARG A N 1
ATOM 1033 C CA . ARG A 1 130 ? -5.162 -11.930 9.055 1.00 90.81 130 ARG A CA 1
ATOM 1034 C C . ARG A 1 130 ? -5.072 -13.349 9.618 1.00 90.81 130 ARG A C 1
ATOM 1036 O O . ARG A 1 130 ? -6.003 -14.130 9.475 1.00 90.81 130 ARG A O 1
ATOM 1043 N N . SER A 1 131 ? -3.961 -13.681 10.275 1.00 86.62 131 SER A N 1
ATOM 1044 C CA . SER A 1 131 ? -3.757 -14.975 10.934 1.00 86.62 131 SER A CA 1
ATOM 1045 C C . SER A 1 131 ? -4.607 -15.175 12.195 1.00 86.62 131 SER A C 1
ATOM 1047 O O . SER A 1 131 ? -4.575 -16.258 12.772 1.00 86.62 131 SER A O 1
ATOM 1049 N N . GLY A 1 132 ? -5.314 -14.141 12.663 1.00 87.44 132 GLY A N 1
ATOM 1050 C CA . GLY A 1 132 ? -5.999 -14.123 13.956 1.00 87.44 132 GLY A CA 1
ATOM 1051 C C . GLY A 1 132 ? -5.092 -13.739 15.129 1.00 87.44 132 GLY A C 1
ATOM 1052 O O . GLY A 1 132 ? -5.580 -13.574 16.245 1.00 87.44 132 GLY A O 1
ATOM 1053 N N . LYS A 1 133 ? -3.779 -13.558 14.908 1.00 91.06 133 LYS A N 1
ATOM 1054 C CA . LYS A 1 133 ? -2.878 -13.005 15.930 1.00 91.06 133 LYS A CA 1
ATOM 1055 C C . LYS A 1 133 ? -3.232 -11.538 16.185 1.00 91.06 133 LYS A C 1
ATOM 1057 O O . LYS A 1 133 ? -3.393 -10.767 15.240 1.00 91.06 133 LYS A O 1
ATOM 1062 N N . VAL A 1 134 ? -3.256 -11.144 17.456 1.00 95.75 134 VAL A N 1
ATOM 1063 C CA . VAL A 1 134 ? -3.397 -9.746 17.873 1.00 95.75 134 VAL A CA 1
ATOM 1064 C C . VAL A 1 134 ? -2.102 -9.290 18.534 1.00 95.75 134 VAL A C 1
ATOM 1066 O O . VAL A 1 134 ? -1.592 -9.965 19.427 1.00 95.75 134 VAL A O 1
ATOM 1069 N N . ILE A 1 135 ? -1.551 -8.165 18.080 1.00 95.94 135 ILE A N 1
ATOM 1070 C CA . ILE A 1 135 ? -0.353 -7.556 18.668 1.00 95.94 135 ILE A CA 1
ATOM 1071 C C . ILE A 1 135 ? -0.773 -6.322 19.460 1.00 95.94 135 ILE A C 1
ATOM 1073 O O . ILE A 1 135 ? -1.396 -5.412 18.921 1.00 95.94 135 ILE A O 1
ATOM 1077 N N . GLU A 1 136 ? -0.406 -6.292 20.735 1.00 97.19 136 GLU A N 1
ATOM 1078 C CA . GLU A 1 136 ? -0.701 -5.191 21.649 1.00 97.19 136 GLU A CA 1
ATOM 1079 C C . GLU A 1 136 ? 0.502 -4.249 21.775 1.00 97.19 136 GLU A C 1
ATOM 1081 O O . GLU A 1 136 ? 1.632 -4.684 22.029 1.00 97.19 136 GLU A O 1
ATOM 1086 N N . CYS A 1 137 ? 0.267 -2.946 21.609 1.00 95.75 137 CYS A N 1
ATOM 1087 C CA . CYS A 1 137 ? 1.287 -1.908 21.737 1.00 95.75 137 CYS A CA 1
ATOM 1088 C C . CYS A 1 137 ? 0.789 -0.717 22.556 1.00 95.75 137 CYS A C 1
ATOM 1090 O O . CYS A 1 137 ? -0.348 -0.269 22.414 1.00 95.75 137 CYS A O 1
ATOM 1092 N N . THR A 1 138 ? 1.679 -0.143 23.362 1.00 94.06 138 THR A N 1
ATOM 1093 C CA . THR A 1 138 ? 1.393 1.067 24.142 1.00 94.06 138 THR A CA 1
ATOM 1094 C C . THR A 1 138 ? 1.889 2.291 23.381 1.00 94.06 138 THR A C 1
ATOM 1096 O O . THR A 1 138 ? 3.033 2.718 23.541 1.00 94.06 138 THR A O 1
ATOM 1099 N N . GLU A 1 139 ? 1.038 2.856 22.527 1.00 91.62 139 GLU A N 1
ATOM 1100 C CA . GLU A 1 139 ? 1.340 4.069 21.763 1.00 91.62 139 GLU A CA 1
ATOM 1101 C C . GLU A 1 139 ? 0.081 4.919 21.507 1.00 91.62 139 GLU A C 1
ATOM 1103 O O . GLU A 1 139 ? -1.038 4.403 21.547 1.00 91.62 139 GLU A O 1
ATOM 1108 N N . PRO A 1 140 ? 0.218 6.233 21.245 1.00 93.50 140 PRO A N 1
ATOM 1109 C CA . PRO A 1 140 ? -0.926 7.078 20.921 1.00 93.50 140 PRO A CA 1
ATOM 1110 C C . PRO A 1 140 ? -1.594 6.644 19.611 1.00 93.50 140 PRO A C 1
ATOM 1112 O O . PRO A 1 140 ? -0.953 6.586 18.561 1.00 93.50 140 PRO A O 1
ATOM 1115 N N . PHE A 1 141 ? -2.911 6.428 19.640 1.00 95.62 141 PHE A N 1
ATOM 1116 C CA . PHE A 1 141 ? -3.659 6.005 18.451 1.00 95.62 141 PHE A CA 1
ATOM 1117 C C . PHE A 1 141 ? -3.614 7.025 17.302 1.00 95.62 141 PHE A C 1
ATOM 1119 O O . PHE A 1 141 ? -3.701 6.642 16.139 1.00 95.62 141 PHE A O 1
ATOM 1126 N N . SER A 1 142 ? -3.437 8.317 17.600 1.00 94.25 142 SER A N 1
ATOM 1127 C CA . SER A 1 142 ? -3.183 9.341 16.577 1.00 94.25 142 SER A CA 1
ATOM 1128 C C . SER A 1 142 ? -1.909 9.042 15.787 1.00 94.25 142 SER A C 1
ATOM 1130 O O . SER A 1 142 ? -1.956 9.004 14.564 1.00 94.25 142 SER A O 1
ATOM 1132 N N . SER A 1 143 ? -0.809 8.721 16.472 1.00 93.00 143 SER A N 1
ATOM 1133 C CA . SER A 1 143 ? 0.457 8.364 15.827 1.00 93.00 143 SER A CA 1
ATOM 1134 C C . SER A 1 143 ? 0.333 7.097 14.980 1.00 93.00 143 SER A C 1
ATOM 1136 O O . SER A 1 143 ? 0.963 7.004 13.931 1.00 93.00 143 SER A O 1
ATOM 1138 N N . VAL A 1 144 ? -0.495 6.136 15.399 1.00 94.69 144 VAL A N 1
ATOM 1139 C CA . VAL A 1 144 ? -0.803 4.942 14.595 1.00 94.69 144 VAL A CA 1
ATOM 1140 C C . VAL A 1 144 ? -1.586 5.306 13.341 1.00 94.69 144 VAL A C 1
ATOM 1142 O O . VAL A 1 144 ? -1.226 4.862 12.254 1.00 94.69 144 VAL A O 1
ATOM 1145 N N . CYS A 1 145 ? -2.610 6.156 13.465 1.00 95.06 145 CYS A N 1
ATOM 1146 C CA . CYS A 1 145 ? -3.361 6.652 12.313 1.00 95.06 145 CYS A CA 1
ATOM 1147 C C . CYS A 1 145 ? -2.430 7.352 11.313 1.00 95.06 145 CYS A C 1
ATOM 1149 O O . CYS A 1 145 ? -2.457 7.015 10.137 1.00 95.06 145 CYS A O 1
ATOM 1151 N N . ASP A 1 146 ? -1.563 8.256 11.774 1.00 93.00 146 ASP A N 1
ATOM 1152 C CA . ASP A 1 146 ? -0.641 8.999 10.906 1.00 93.00 146 ASP A CA 1
ATOM 1153 C C . ASP A 1 146 ? 0.373 8.086 10.202 1.00 93.00 146 ASP A C 1
ATOM 1155 O O . ASP A 1 146 ? 0.787 8.363 9.077 1.00 93.00 146 ASP A O 1
ATOM 1159 N N . LYS A 1 147 ? 0.798 6.995 10.854 1.00 92.38 147 LYS A N 1
ATOM 1160 C CA . LYS A 1 147 ? 1.673 5.983 10.244 1.00 92.38 147 LYS A CA 1
ATOM 1161 C C . LYS A 1 147 ? 0.933 5.181 9.176 1.00 92.38 147 LYS A C 1
ATOM 1163 O O . LYS A 1 147 ? 1.465 5.009 8.087 1.00 92.38 147 LYS A O 1
ATOM 1168 N N . LEU A 1 148 ? -0.262 4.686 9.496 1.00 94.69 148 LEU A N 1
ATOM 1169 C CA . LEU A 1 148 ? -0.984 3.729 8.658 1.00 94.69 148 LEU A CA 1
ATOM 1170 C C . LEU A 1 148 ? -1.744 4.390 7.500 1.00 94.69 148 LEU A C 1
ATOM 1172 O O . LEU A 1 148 ? -1.783 3.840 6.407 1.00 94.69 148 LEU A O 1
ATOM 1176 N N . LEU A 1 149 ? -2.287 5.597 7.678 1.00 93.56 149 LEU A N 1
ATOM 1177 C CA . LEU A 1 149 ? -3.010 6.306 6.611 1.00 93.56 149 LEU A CA 1
ATOM 1178 C C . LEU A 1 149 ? -2.129 6.618 5.387 1.00 93.56 149 LEU A C 1
ATOM 1180 O O . LEU A 1 149 ? -2.652 6.793 4.292 1.00 93.56 149 LEU A O 1
ATOM 1184 N N . LYS A 1 150 ? -0.798 6.631 5.545 1.00 90.75 150 LYS A N 1
ATOM 1185 C CA . LYS A 1 150 ? 0.164 6.837 4.448 1.00 90.75 150 LYS A CA 1
ATOM 1186 C C . LYS A 1 150 ? 0.126 5.743 3.382 1.00 90.75 150 LYS A C 1
ATOM 1188 O O . LYS A 1 150 ? 0.484 6.024 2.247 1.00 90.75 150 LYS A O 1
ATOM 1193 N N . TYR A 1 151 ? -0.309 4.534 3.736 1.00 89.81 151 TYR A N 1
ATOM 1194 C CA . TYR A 1 151 ? -0.389 3.412 2.797 1.00 89.81 151 TYR A CA 1
ATOM 1195 C C . TYR A 1 151 ? -1.626 3.480 1.885 1.00 89.81 151 TYR A C 1
ATOM 1197 O O . TYR A 1 151 ? -1.785 2.635 1.013 1.00 89.81 151 TYR A O 1
ATOM 1205 N N . GLY A 1 152 ? -2.537 4.442 2.088 1.00 90.38 152 GLY A N 1
ATOM 1206 C CA . GLY A 1 152 ? -3.713 4.662 1.231 1.00 90.38 152 GLY A CA 1
ATOM 1207 C C . GLY A 1 152 ? -4.819 3.602 1.337 1.00 90.38 152 GLY A C 1
ATOM 1208 O O . GLY A 1 152 ? -5.974 3.892 1.051 1.00 90.38 152 GLY A O 1
ATOM 1209 N N . CYS A 1 153 ? -4.516 2.398 1.827 1.00 93.00 153 CYS A N 1
ATOM 1210 C CA . CYS A 1 153 ? -5.488 1.322 2.020 1.00 93.00 153 CYS A CA 1
ATOM 1211 C C . CYS A 1 153 ? -6.263 1.405 3.345 1.00 93.00 153 CYS A C 1
ATOM 1213 O O . CYS A 1 153 ? -7.139 0.579 3.581 1.00 93.00 153 CYS A O 1
ATOM 1215 N N . PHE A 1 154 ? -5.984 2.379 4.218 1.00 96.62 154 PHE A N 1
ATOM 1216 C CA . PHE A 1 154 ? -6.634 2.492 5.528 1.00 96.62 154 PHE A CA 1
ATOM 1217 C C . PHE A 1 154 ? -7.704 3.586 5.581 1.00 96.62 154 PHE A C 1
ATOM 1219 O O . PHE A 1 154 ? -7.501 4.698 5.101 1.00 96.62 1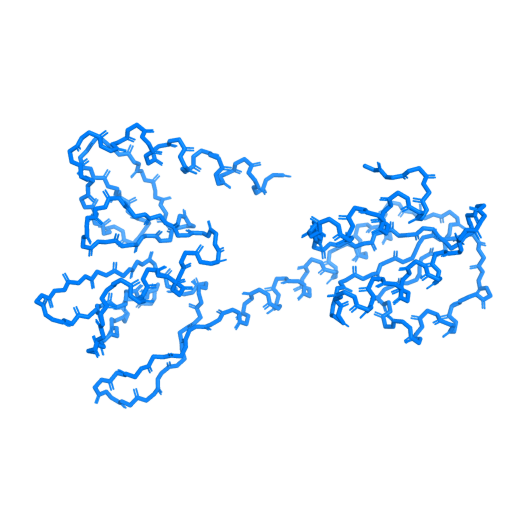54 PHE A O 1
ATOM 1226 N N . ILE A 1 155 ? -8.808 3.302 6.276 1.00 96.56 155 ILE A N 1
ATOM 1227 C CA . ILE A 1 155 ? -9.886 4.253 6.588 1.00 96.56 155 ILE A CA 1
ATOM 1228 C C . ILE A 1 155 ? -10.188 4.291 8.077 1.00 96.56 155 ILE A C 1
ATOM 1230 O O . ILE A 1 155 ? -10.013 3.307 8.794 1.00 96.56 155 ILE A O 1
ATOM 1234 N N . LYS A 1 156 ? -10.697 5.431 8.550 1.00 96.50 156 LYS A N 1
ATOM 1235 C CA . LYS A 1 156 ? -11.059 5.658 9.955 1.00 96.50 156 LYS A CA 1
ATOM 1236 C C . LYS A 1 156 ? -12.583 5.732 10.134 1.00 96.50 156 LYS A C 1
ATOM 1238 O O . LYS A 1 156 ? -13.123 6.837 10.255 1.00 96.50 156 LYS A O 1
ATOM 1243 N N . PRO A 1 157 ? -13.298 4.589 10.177 1.00 96.12 157 PRO A N 1
ATOM 1244 C CA . PRO A 1 157 ? -14.756 4.577 10.315 1.00 96.12 157 PRO A CA 1
ATOM 1245 C C . PRO A 1 157 ? -15.228 5.101 11.675 1.00 96.12 157 PRO A C 1
ATOM 1247 O O . PRO A 1 157 ? -16.313 5.674 11.775 1.00 96.12 157 PRO A O 1
ATOM 1250 N N . HIS A 1 158 ? -14.406 4.970 12.719 1.00 96.62 158 HIS A N 1
ATOM 1251 C CA . HIS A 1 158 ? -14.722 5.413 14.073 1.00 96.62 158 HIS A CA 1
ATOM 1252 C C . HIS A 1 158 ? -13.486 5.980 14.782 1.00 96.62 158 HIS A C 1
ATOM 1254 O O . HIS A 1 158 ? -12.348 5.717 14.399 1.00 96.62 158 HIS A O 1
ATOM 1260 N N . ARG A 1 159 ? -13.683 6.774 15.846 1.00 93.81 159 ARG A N 1
ATOM 1261 C CA . ARG A 1 159 ? -12.573 7.428 16.571 1.00 93.81 159 ARG A CA 1
ATOM 1262 C C . ARG A 1 159 ? -11.537 6.441 17.118 1.00 93.81 159 ARG A C 1
ATOM 1264 O O . ARG A 1 159 ? -10.372 6.815 17.223 1.00 93.81 159 ARG A O 1
ATOM 1271 N N . SER A 1 160 ? -11.980 5.220 17.419 1.00 96.25 160 SER A N 1
ATOM 1272 C CA . SER A 1 160 ? -11.178 4.149 18.015 1.00 96.25 160 SER A CA 1
ATOM 1273 C C . SER A 1 160 ? -10.716 3.079 17.027 1.00 96.25 160 SER A C 1
ATOM 1275 O O . SER A 1 160 ? -10.102 2.123 17.474 1.00 96.25 160 SER A O 1
ATOM 1277 N N . TYR A 1 161 ? -11.027 3.203 15.732 1.00 97.75 161 TYR A N 1
ATOM 1278 C CA . TYR A 1 161 ? -10.780 2.147 14.746 1.00 97.75 161 TYR A CA 1
ATOM 1279 C C . TYR A 1 161 ? -10.135 2.691 13.483 1.00 97.75 161 TYR A C 1
ATOM 1281 O O . TYR A 1 161 ? -10.527 3.745 12.984 1.00 97.75 161 TYR A O 1
ATOM 1289 N N . LEU A 1 162 ? -9.189 1.931 12.948 1.00 97.81 162 LEU A N 1
ATOM 1290 C CA . LEU A 1 162 ? -8.616 2.125 11.628 1.00 97.81 162 LEU A CA 1
ATOM 1291 C C . LEU A 1 162 ? -8.654 0.787 10.888 1.00 97.81 162 LEU A C 1
ATOM 1293 O O . LEU A 1 162 ? -8.148 -0.206 11.394 1.00 97.81 162 LEU A O 1
ATOM 1297 N N . VAL A 1 163 ? -9.273 0.751 9.717 1.00 97.88 163 VAL A N 1
ATOM 1298 C CA . VAL A 1 163 ? -9.580 -0.478 8.975 1.00 97.88 163 VAL A CA 1
ATOM 1299 C C . VAL A 1 163 ? -8.826 -0.481 7.660 1.00 97.88 163 VAL A C 1
ATOM 1301 O O . VAL A 1 163 ? -8.843 0.528 6.960 1.00 97.88 163 VAL A O 1
ATOM 1304 N N . ASN A 1 164 ? -8.200 -1.606 7.317 1.00 96.56 164 ASN A N 1
ATOM 1305 C CA . ASN A 1 164 ? -7.658 -1.830 5.985 1.00 96.56 164 ASN A CA 1
ATOM 1306 C C . ASN A 1 164 ? -8.801 -2.219 5.032 1.00 96.56 164 ASN A C 1
ATOM 1308 O O . ASN A 1 164 ? -9.474 -3.235 5.215 1.00 96.56 164 ASN A O 1
ATOM 1312 N N . MET A 1 165 ? -9.020 -1.395 4.011 1.00 95.88 165 MET A N 1
ATOM 1313 C CA . MET A 1 165 ? -10.081 -1.541 3.020 1.00 95.88 165 MET A CA 1
ATOM 1314 C C . MET A 1 165 ? -9.955 -2.809 2.174 1.00 95.88 165 MET A C 1
ATOM 1316 O O . MET A 1 165 ? -10.970 -3.280 1.670 1.00 95.88 165 MET A O 1
ATOM 1320 N N . GLN A 1 166 ? -8.763 -3.409 2.071 1.00 93.31 166 GLN A N 1
ATOM 1321 C CA . GLN A 1 166 ? -8.569 -4.698 1.389 1.00 93.31 166 GLN A CA 1
ATOM 1322 C C . GLN A 1 166 ? -9.391 -5.829 2.017 1.00 93.31 166 GLN A C 1
ATOM 1324 O O . GLN A 1 166 ? -9.736 -6.793 1.341 1.00 93.31 166 GLN A O 1
ATOM 1329 N N . TYR A 1 167 ? -9.708 -5.702 3.306 1.00 95.38 167 TYR A N 1
ATOM 1330 C CA . TYR A 1 167 ? -10.409 -6.717 4.085 1.00 95.38 167 TYR A CA 1
ATOM 1331 C C . TYR A 1 167 ? -11.871 -6.380 4.359 1.00 95.38 167 TYR A C 1
ATOM 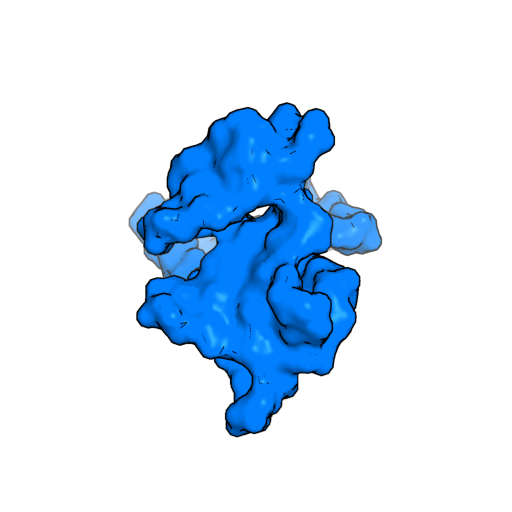1333 O O . TYR A 1 167 ? -12.530 -7.094 5.115 1.00 95.38 167 TYR A O 1
ATOM 1341 N N . VAL A 1 168 ? -12.386 -5.293 3.787 1.00 96.06 168 VAL A N 1
ATOM 1342 C CA . VAL A 1 168 ? -13.794 -4.923 3.932 1.00 96.06 168 VAL A CA 1
ATOM 1343 C C . VAL A 1 168 ? -14.649 -5.860 3.088 1.00 96.06 168 VAL A C 1
ATOM 1345 O O . VAL A 1 168 ? -14.404 -6.025 1.898 1.00 96.06 168 VAL A O 1
ATOM 1348 N N . ASP A 1 169 ? -15.655 -6.455 3.724 1.00 95.06 169 ASP A N 1
ATOM 1349 C CA . ASP A 1 169 ? -16.683 -7.260 3.066 1.00 95.06 169 ASP A CA 1
ATOM 1350 C C . ASP A 1 169 ? -17.928 -6.406 2.788 1.00 95.06 169 ASP A C 1
ATOM 1352 O O . ASP A 1 169 ? -18.327 -6.221 1.642 1.00 95.06 169 ASP A O 1
ATOM 1356 N N . THR A 1 170 ? -18.496 -5.797 3.835 1.00 95.69 170 THR A N 1
ATOM 1357 C CA . THR A 1 170 ? -19.745 -5.031 3.732 1.00 95.69 170 THR A CA 1
ATOM 1358 C C . THR A 1 170 ? -19.675 -3.747 4.560 1.00 95.69 170 THR A C 1
ATOM 1360 O O . THR A 1 170 ? -19.260 -3.765 5.717 1.00 95.69 170 THR A O 1
ATOM 1363 N N . ILE A 1 171 ? -20.123 -2.615 4.000 1.00 96.12 171 ILE A N 1
ATOM 1364 C CA . ILE A 1 171 ? -20.255 -1.335 4.722 1.00 96.12 171 ILE A CA 1
ATOM 1365 C C . ILE A 1 171 ? -21.733 -0.971 4.880 1.00 96.12 171 ILE A C 1
ATOM 1367 O O . ILE A 1 171 ? -22.421 -0.601 3.924 1.00 96.12 171 ILE A O 1
ATOM 1371 N N . GLU A 1 172 ? -22.207 -0.977 6.119 1.00 94.69 172 GLU A N 1
ATOM 1372 C CA . GLU A 1 172 ? -23.555 -0.563 6.493 1.00 94.69 172 GLU A CA 1
ATOM 1373 C C . GLU A 1 172 ? -23.569 0.869 7.056 1.00 94.69 172 GLU A C 1
ATOM 1375 O O . GLU A 1 172 ? -22.586 1.608 7.001 1.00 94.69 172 GLU A O 1
ATOM 1380 N N . ASN A 1 173 ? -24.717 1.312 7.575 1.00 92.12 173 ASN A N 1
ATOM 1381 C CA . ASN A 1 173 ? -24.843 2.657 8.144 1.00 92.12 173 ASN A CA 1
ATOM 1382 C C . ASN A 1 173 ? -24.189 2.801 9.528 1.00 92.12 173 ASN A C 1
ATOM 1384 O O . ASN A 1 173 ? -23.827 3.911 9.908 1.00 92.12 173 ASN A O 1
ATOM 1388 N N . HIS A 1 174 ? -24.041 1.705 10.274 1.00 94.94 174 HIS A N 1
ATOM 1389 C CA . HIS A 1 174 ? -23.554 1.732 11.660 1.00 94.94 174 HIS A CA 1
ATOM 1390 C C . HIS A 1 174 ? -22.324 0.852 11.885 1.00 94.94 174 HIS A C 1
ATOM 1392 O O . HIS A 1 174 ? -21.717 0.923 12.953 1.00 94.94 174 HIS A O 1
ATOM 1398 N N . GLN A 1 175 ? -21.942 0.042 10.897 1.00 96.19 175 GLN A N 1
ATOM 1399 C CA . GLN A 1 175 ? -20.842 -0.903 11.019 1.00 96.19 175 GLN A CA 1
ATOM 1400 C C . GLN A 1 175 ? -20.201 -1.221 9.667 1.00 96.19 175 GLN A C 1
ATOM 1402 O O . GLN A 1 175 ? -20.818 -1.064 8.613 1.00 96.19 175 GLN A O 1
ATOM 1407 N N . VAL A 1 176 ? -18.957 -1.676 9.734 1.00 97.25 176 VAL A N 1
ATOM 1408 C CA . VAL A 1 176 ? -18.202 -2.307 8.659 1.00 97.25 176 VAL A CA 1
ATOM 1409 C C . VAL A 1 176 ? -17.974 -3.758 9.064 1.00 97.25 176 VAL A C 1
ATOM 1411 O O . VAL A 1 176 ? -17.415 -4.021 10.130 1.00 97.25 176 VAL A O 1
ATOM 1414 N N . THR A 1 177 ? -18.396 -4.681 8.213 1.00 96.62 177 THR A N 1
ATOM 1415 C CA . THR A 1 177 ? -18.101 -6.108 8.330 1.00 96.62 177 THR A CA 1
ATOM 1416 C C . THR A 1 177 ? -16.829 -6.400 7.548 1.00 96.62 177 THR A C 1
ATOM 1418 O O . THR A 1 177 ? -16.697 -6.001 6.388 1.00 96.62 177 THR A O 1
ATOM 1421 N N . LEU A 1 178 ? -15.879 -7.075 8.190 1.00 94.69 178 LEU A N 1
ATOM 1422 C CA . LEU A 1 178 ? -14.624 -7.501 7.575 1.00 94.69 178 LEU A CA 1
ATOM 1423 C C . LEU A 1 178 ? -14.723 -8.960 7.122 1.00 94.69 178 LEU A C 1
ATOM 1425 O O . LEU A 1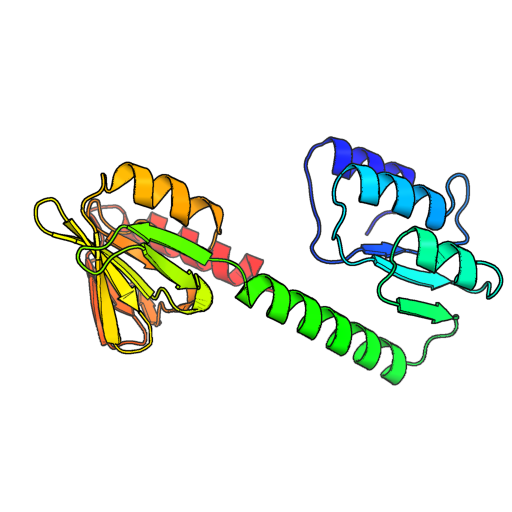 178 ? -15.478 -9.744 7.693 1.00 94.69 178 LEU A O 1
ATOM 1429 N N . GLN A 1 179 ? -13.895 -9.355 6.158 1.00 90.31 179 GLN A N 1
ATOM 1430 C CA . GLN A 1 179 ? -13.792 -10.740 5.675 1.00 90.31 179 GLN A CA 1
ATOM 1431 C C . GLN A 1 179 ? -13.394 -11.732 6.782 1.00 90.31 179 GLN A C 1
ATOM 1433 O O . GLN A 1 179 ? -13.685 -12.921 6.697 1.00 90.31 179 GLN A O 1
ATOM 1438 N N . THR A 1 180 ? -12.766 -11.245 7.858 1.00 87.06 180 THR A N 1
ATOM 1439 C CA . THR A 1 180 ? -12.474 -12.016 9.077 1.00 87.06 180 THR A CA 1
ATOM 1440 C C . THR A 1 180 ? -13.700 -12.234 9.974 1.00 87.06 180 THR A C 1
ATOM 1442 O O . THR A 1 180 ? -13.550 -12.737 11.085 1.00 87.06 180 THR A O 1
ATOM 1445 N N . LEU A 1 181 ? -14.898 -11.829 9.532 1.00 87.44 181 LEU A N 1
ATOM 1446 C CA . LEU A 1 181 ? -16.157 -11.819 10.291 1.00 87.44 181 LEU A CA 1
ATOM 1447 C C . LEU A 1 181 ? -16.150 -10.878 11.509 1.00 87.44 181 LEU A C 1
ATOM 1449 O O . LEU A 1 181 ? -17.022 -10.955 12.373 1.00 87.44 181 LEU A O 1
ATOM 1453 N N . SER A 1 182 ? -15.168 -9.979 11.591 1.00 89.50 182 SER A N 1
ATOM 1454 C CA . SER A 1 182 ? -15.102 -8.945 12.624 1.00 89.50 182 SER A CA 1
ATOM 1455 C C . SER A 1 182 ? -15.999 -7.760 12.260 1.00 89.50 182 SER A C 1
ATOM 1457 O O . SER A 1 182 ? -16.101 -7.389 11.090 1.00 89.50 182 SER A O 1
ATOM 1459 N N . PHE A 1 183 ? -16.602 -7.133 13.272 1.00 94.25 183 PHE A N 1
ATOM 1460 C CA . PHE A 1 183 ? -17.466 -5.963 13.110 1.00 94.25 183 PHE A CA 1
ATOM 1461 C C . PHE A 1 183 ? -16.788 -4.720 13.680 1.00 94.25 183 PHE A C 1
ATOM 1463 O O . PHE A 1 183 ? -16.389 -4.699 14.844 1.00 94.25 183 PHE A O 1
ATOM 1470 N N . VAL A 1 184 ? -16.687 -3.669 12.868 1.00 96.12 184 VAL A N 1
ATOM 1471 C CA . VAL A 1 184 ? -16.115 -2.378 13.261 1.00 96.12 184 VAL A CA 1
ATOM 1472 C C . VAL A 1 184 ? -17.204 -1.307 13.229 1.00 96.12 184 VAL A C 1
ATOM 1474 O O . VAL A 1 184 ? -17.837 -1.130 12.190 1.00 96.12 184 VAL A O 1
ATOM 1477 N N . PRO A 1 185 ? -17.441 -0.552 14.316 1.00 96.75 185 PRO A N 1
ATOM 1478 C CA . PRO A 1 185 ? -18.471 0.478 14.323 1.00 96.75 185 PRO A CA 1
ATOM 1479 C C . PRO A 1 185 ? -18.130 1.628 13.371 1.00 96.75 185 PRO A C 1
ATOM 1481 O O . PRO A 1 185 ? -16.967 1.984 13.173 1.00 96.75 185 PRO A O 1
ATOM 1484 N N . VAL A 1 186 ? -19.169 2.268 12.842 1.0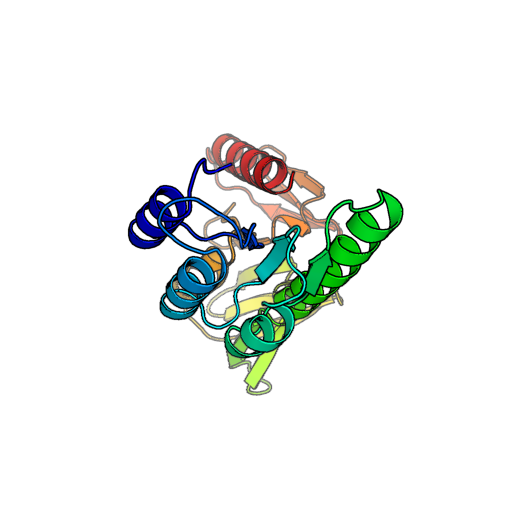0 96.75 186 VAL A N 1
ATOM 1485 C CA . VAL A 1 186 ? -19.073 3.513 12.075 1.00 96.75 186 VAL A CA 1
ATOM 1486 C C . VAL A 1 186 ? -19.603 4.657 12.932 1.00 96.75 186 VAL A C 1
ATOM 1488 O O . VAL A 1 186 ? -20.677 4.569 13.523 1.00 96.75 186 VAL A O 1
ATOM 1491 N N . ALA A 1 187 ? -18.846 5.750 13.015 1.00 95.12 187 ALA A N 1
ATOM 1492 C CA . ALA A 1 187 ? -19.267 6.936 13.747 1.00 95.12 187 ALA A CA 1
ATOM 1493 C C . ALA A 1 187 ? -20.545 7.544 13.145 1.00 95.12 187 ALA A C 1
ATOM 1495 O O . ALA A 1 187 ? -20.744 7.563 11.927 1.00 95.12 187 ALA A O 1
ATOM 1496 N N . GLN A 1 188 ? -21.397 8.093 14.011 1.00 92.38 188 GLN A N 1
ATOM 1497 C CA . GLN A 1 188 ? -22.656 8.708 13.603 1.00 92.38 188 GLN A CA 1
ATOM 1498 C C . GLN A 1 188 ? -22.421 9.797 12.543 1.00 92.38 188 GLN A C 1
ATOM 1500 O O . GLN A 1 188 ? -21.547 10.648 12.690 1.00 92.38 188 GLN A O 1
ATOM 1505 N N . GLY A 1 189 ? -23.191 9.746 11.454 1.00 90.56 189 GLY A N 1
ATOM 1506 C CA . GLY A 1 189 ? -23.083 10.691 10.338 1.00 90.56 189 GLY A CA 1
ATOM 1507 C C . GLY A 1 189 ? -21.922 10.437 9.366 1.00 90.56 189 GLY A C 1
ATOM 1508 O O . GLY A 1 189 ? -21.905 11.048 8.301 1.00 90.56 189 GLY A O 1
ATOM 1509 N N . LYS A 1 190 ? -20.996 9.510 9.659 1.00 92.81 190 LYS A N 1
ATOM 1510 C CA . LYS A 1 190 ? -19.845 9.216 8.784 1.00 92.81 190 LYS A CA 1
ATOM 1511 C C . LYS A 1 190 ? -20.094 8.156 7.716 1.00 92.81 190 LYS A C 1
ATOM 1513 O O . LYS A 1 190 ? -19.298 8.040 6.793 1.00 92.81 190 LYS A O 1
ATOM 1518 N N . ALA A 1 191 ? -21.192 7.405 7.783 1.00 94.00 191 ALA A N 1
ATOM 1519 C CA . ALA A 1 191 ? -21.439 6.287 6.866 1.00 94.00 191 ALA A CA 1
ATOM 1520 C C . ALA A 1 191 ? -21.334 6.666 5.381 1.00 94.00 191 ALA A C 1
ATOM 1522 O O . ALA A 1 191 ? -20.750 5.927 4.594 1.00 94.00 191 ALA A O 1
ATOM 1523 N N . ARG A 1 192 ? -21.862 7.835 4.996 1.00 95.50 192 ARG A N 1
ATOM 1524 C CA . ARG A 1 192 ? -21.784 8.320 3.612 1.00 95.50 192 ARG A CA 1
ATOM 1525 C C . ARG A 1 192 ? -20.344 8.618 3.185 1.00 95.50 192 ARG A C 1
ATOM 1527 O O . ARG A 1 192 ? -19.958 8.243 2.086 1.00 95.50 192 ARG A O 1
ATOM 1534 N N . GLU A 1 193 ? -19.570 9.268 4.052 1.00 95.81 193 GLU A N 1
ATOM 1535 C CA . GLU A 1 193 ? -18.152 9.575 3.820 1.00 95.81 193 GLU A CA 1
ATOM 1536 C C . GLU A 1 193 ? -17.337 8.286 3.659 1.00 95.81 193 GLU A C 1
ATOM 1538 O O . GLU A 1 193 ? -16.602 8.142 2.688 1.00 95.81 193 GLU A O 1
ATOM 1543 N N . ILE A 1 194 ? -17.531 7.321 4.562 1.00 96.56 194 ILE A N 1
ATOM 1544 C CA . ILE A 1 194 ? -16.813 6.041 4.556 1.00 96.56 194 ILE A CA 1
ATOM 1545 C C . ILE A 1 194 ? -17.139 5.212 3.313 1.00 96.56 194 ILE A C 1
ATOM 1547 O O . ILE A 1 194 ? -16.229 4.691 2.673 1.00 96.56 194 ILE A O 1
ATOM 1551 N N . LYS A 1 195 ? -18.417 5.139 2.921 1.00 96.19 195 LYS A N 1
ATOM 1552 C CA . LYS A 1 195 ? -18.823 4.483 1.669 1.00 96.19 195 LYS A CA 1
ATOM 1553 C C . LYS A 1 195 ? -18.165 5.139 0.456 1.00 96.19 195 LYS A C 1
ATOM 1555 O O . LYS A 1 195 ? -17.674 4.431 -0.412 1.00 96.19 195 LYS A O 1
ATOM 1560 N N . GLN A 1 196 ? -18.108 6.472 0.409 1.00 95.00 196 GLN A N 1
ATOM 1561 C CA . GLN A 1 196 ? -17.458 7.182 -0.693 1.00 95.00 196 GLN A CA 1
ATOM 1562 C C . GLN A 1 196 ? -15.944 6.937 -0.732 1.00 95.00 196 GLN A C 1
ATOM 1564 O O . GLN A 1 196 ? -15.407 6.699 -1.807 1.00 95.00 196 GLN A O 1
ATOM 1569 N N . GLN A 1 197 ? -15.260 6.969 0.417 1.00 94.31 197 GLN A N 1
ATOM 1570 C CA . GLN A 1 197 ? -13.826 6.666 0.499 1.00 94.31 197 GLN A CA 1
ATOM 1571 C C . GLN A 1 197 ? -13.526 5.242 0.026 1.00 94.31 197 GLN A C 1
ATOM 1573 O O . GLN A 1 197 ? -12.601 5.048 -0.754 1.00 94.31 197 GLN A O 1
ATOM 1578 N N . TYR A 1 198 ? -14.343 4.270 0.435 1.00 95.38 198 TYR A N 1
ATOM 1579 C CA . TYR A 1 198 ? -14.194 2.888 -0.010 1.00 95.38 198 TYR A CA 1
ATOM 1580 C C . TYR A 1 198 ? -14.436 2.723 -1.515 1.00 95.38 198 TYR A C 1
ATOM 1582 O O . TYR A 1 198 ? -13.660 2.050 -2.182 1.00 95.38 198 TYR A O 1
ATOM 1590 N N . LEU A 1 199 ? -15.469 3.370 -2.070 1.00 93.62 199 LEU A N 1
ATOM 1591 C CA . LEU A 1 199 ? -15.703 3.362 -3.516 1.00 93.62 199 LEU A CA 1
ATOM 1592 C C . LEU A 1 199 ? -14.521 3.970 -4.274 1.00 93.62 199 LEU A C 1
ATOM 1594 O O . LEU A 1 199 ? -14.048 3.365 -5.225 1.00 93.62 199 LEU A O 1
ATOM 1598 N N . ASN A 1 200 ? -14.008 5.122 -3.834 1.00 92.12 200 ASN A N 1
ATOM 1599 C CA . ASN A 1 200 ? -12.836 5.739 -4.456 1.00 92.12 200 ASN A CA 1
ATOM 1600 C C . ASN A 1 200 ? -11.627 4.793 -4.426 1.00 92.12 200 ASN A C 1
ATOM 1602 O O . ASN A 1 200 ? -10.970 4.625 -5.443 1.00 92.12 200 ASN A O 1
ATOM 1606 N N . TYR A 1 201 ? -11.390 4.130 -3.293 1.00 91.38 201 TYR A N 1
ATOM 1607 C CA . TYR A 1 201 ? -10.316 3.151 -3.150 1.00 91.38 201 TYR A CA 1
ATOM 1608 C C . TYR A 1 201 ? -10.445 1.969 -4.124 1.00 91.38 201 TYR A C 1
ATOM 1610 O O . TYR A 1 201 ? -9.450 1.555 -4.709 1.00 91.38 201 TYR A O 1
ATOM 1618 N N . GLN A 1 202 ? -11.656 1.441 -4.335 1.00 88.94 202 GLN A N 1
ATOM 1619 C CA . GLN A 1 202 ? -11.880 0.358 -5.302 1.00 88.94 202 GLN A CA 1
ATOM 1620 C C . GLN A 1 202 ? -11.664 0.824 -6.750 1.00 88.94 202 GLN A C 1
ATOM 1622 O O . GLN A 1 202 ? -11.104 0.084 -7.547 1.00 88.94 202 GLN A O 1
ATOM 1627 N N . MET A 1 203 ? -12.052 2.062 -7.073 1.00 83.44 203 MET A N 1
ATOM 1628 C CA . MET A 1 203 ? -11.878 2.639 -8.41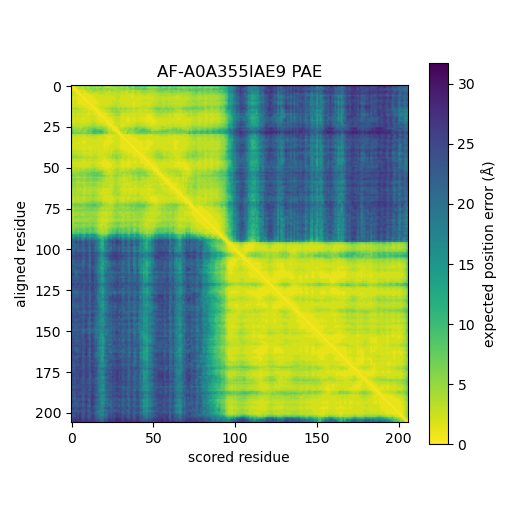4 1.00 83.44 203 MET A CA 1
ATOM 1629 C C . MET A 1 203 ? -10.427 3.057 -8.710 1.00 83.44 203 MET A C 1
ATOM 1631 O O . MET A 1 203 ? -10.055 3.160 -9.870 1.00 83.44 203 MET A O 1
ATOM 1635 N N . GLU A 1 204 ? -9.611 3.329 -7.687 1.00 70.25 204 GLU A N 1
ATOM 1636 C CA . GLU A 1 204 ? -8.163 3.572 -7.830 1.00 70.25 204 GLU A CA 1
ATOM 1637 C C . GLU A 1 204 ? -7.363 2.274 -8.053 1.00 70.25 204 GLU A C 1
ATOM 1639 O O . GLU A 1 204 ? -6.199 2.335 -8.446 1.00 70.25 204 GLU A O 1
ATOM 1644 N N . GLY A 1 205 ? -7.969 1.110 -7.787 1.00 53.31 205 GLY A N 1
ATOM 1645 C CA . GLY A 1 205 ? -7.382 -0.214 -8.005 1.00 53.31 205 GLY A CA 1
ATOM 1646 C C . GLY A 1 205 ? -7.645 -0.831 -9.387 1.00 53.31 205 GLY A C 1
ATOM 1647 O O . GLY A 1 205 ? -7.155 -1.937 -9.627 1.00 53.31 205 GLY A O 1
ATOM 1648 N N . GLU A 1 206 ? -8.398 -0.149 -10.261 1.00 37.88 206 GLU A N 1
ATOM 1649 C CA . GLU A 1 206 ? -8.627 -0.489 -11.682 1.00 37.88 206 GLU A CA 1
ATOM 1650 C C . GLU A 1 206 ? -7.721 0.330 -12.617 1.00 37.88 206 GLU A C 1
ATOM 1652 O O . GLU A 1 206 ? -7.205 -0.262 -13.595 1.00 37.88 206 GLU A O 1
#

Sequence (206 aa):
AFSNGFELVSTLEKGKRFDIYCLDIIMPGFTGIDVAKEIRGFDKTAPILFFTSSPEFALESYSVKAINYVLKPISKEKLFFTFDEVIEQIKAEKDEDAVIVKSNEGIQKILISNLVFAEIIGRNVMYHLRSGKVIECTEPFSSVCDKLLKYGCFIKPHRSYLVNMQYVDTIENHQVTLQTLSFVPVAQGKAREIKQQYLNYQMEGE

Nearest PDB structures (foldseek):
  8ted-assembly1_A  TM=8.297E-01  e=1.149E-06  Flavobacterium johnsoniae UW101
  8p6f-assembly1_A  TM=8.264E-01  e=1.080E-06  Flavobacterium johnsoniae
  2qv0-assembly1_A  TM=9.334E-01  e=5.081E-06  Klebsiella pneumoniae
  8tff-assembly1_A  TM=8.287E-01  e=1.383E-06  Flavobacterium johnso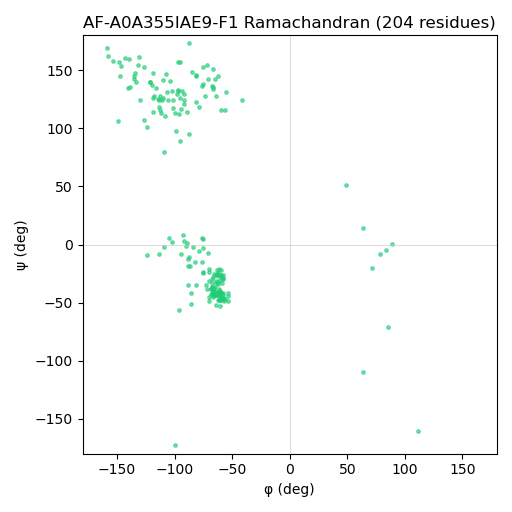niae UW101
  6m8o-assembly1_A  TM=8.708E-01  e=2.091E-04  Staphylococcus aureus

Secondary structure (DSSP, 8-state):
--SSHHHHHHHHHTT---S-EEE-S--SSS-HHHHHHHHHHH-SS--EEEEES-STTHHHHHHTT-SEEEESSPPHHHHHHHHHHHHHHHHHHHTT-EEEEEETTEEEEEEGGGEEEEEEETTEEEEEETTS-EEEE-S-HHHHHHHHGGGSSEEEEETTEEEEGGGEEEE-SSEEEETTS-EEE--TT-HHHHHHHHHHHHHHT-

Solvent-accessible surface area (backbone atoms only — not comparable to full-atom values): 11811 Å² total; per-residue (Å²): 138,70,97,46,48,64,63,48,52,58,43,43,75,73,68,54,84,68,82,66,44,82,36,46,43,87,48,86,96,45,37,29,63,58,44,42,51,54,47,42,74,79,39,82,78,56,47,29,35,39,50,23,78,68,75,83,54,60,71,59,38,58,80,61,58,43,77,44,80,42,59,55,86,70,52,71,67,60,51,51,54,56,49,53,55,50,50,51,52,52,50,56,56,56,62,60,43,58,50,79,43,66,30,88,93,40,82,44,82,41,41,51,87,42,44,39,35,37,36,58,58,94,70,32,32,38,40,35,30,75,86,71,53,70,47,52,25,80,51,63,65,67,62,50,48,66,60,48,48,74,72,69,48,44,44,69,49,24,99,50,36,38,36,27,57,90,40,56,67,45,80,52,74,55,34,34,36,29,72,86,75,45,79,43,62,31,34,88,88,37,34,66,58,50,52,48,54,52,51,51,54,59,62,73,72,110

Foldseek 3Di:
DDPALVVVLVVVVVVDDDQEAEAEQDDPPHGSLNSLVSVCVSPVPRAYEYEYQDPPCVVVCVVSPHPYYHHPPDDPVNVVVSVVVSVVVSVVVLQVQWDWAQFPVGTDTGGLVQFFKWFDDPQWIWTQGPVRDITIHRDDVVVVCVSNVVVLQWDDQDPGMIGRLVQFDDQDQFWTQGVSRDIDGGDHPCSVVVVVSSVVSVVVVD

pLDDT: mean 89.51, std 8.3, range [37.88, 98.12]

Mean predicted aligned error: 12.03 Å